Protein AF-A0A0R2SG33-F1 (afdb_monomer_lite)

pLDDT: mean 83.34, std 12.44, range [39.91, 96.5]

Secondary structure (DSSP, 8-state):
----HHHHHHHHHHHHHHHHHHHHHHHHHHHHHHHHHTHHHHHHHHHHHHHHHHGGGSS----B-SSTTHHHHHHHHHHHHHHHHHHHHHHHHHHHHHHGGGS-TTTHHHHHHHHHHHHHHHHHHHHHIIIIIHHHHHHHHHTT-B-STTTSS-B----BHHHHHHHHHHHHHHHHHHTTHHHHHHHHHHH-

Radius of gyration: 22.34 Å; chains: 1; bounding box: 50×35×73 Å

Sequence (192 aa):
MINDDNDSGFVSHLAELRKRLIHSFIFLFIFFIGCYFFSEHLYGFLVEPYAKAVKDDGIERRLIFTALQETFLTYLKVSFFAAFFVTCPFILMQIWKFIAPGLYKHEKSAIIPYLVLTPILFLLGGMLVYYLIMPLAIKFFLSFESSGASTNLPIQLEAKVNEYLSLVMKLIFAFGISFQLPVVLSLLARVG

Structure (mmCIF, N/CA/C/O backbone):
data_AF-A0A0R2SG33-F1
#
_entry.id   AF-A0A0R2SG33-F1
#
loop_
_atom_site.group_PDB
_atom_site.id
_atom_site.type_symbol
_atom_site.label_atom_id
_atom_site.label_alt_id
_atom_site.label_comp_id
_atom_site.label_asym_id
_atom_site.label_entity_id
_atom_site.label_seq_id
_atom_site.pdbx_PDB_ins_code
_atom_site.Cartn_x
_atom_site.Cartn_y
_atom_site.Cartn_z
_atom_site.occupancy
_atom_site.B_iso_or_equiv
_atom_site.auth_seq_id
_atom_site.auth_comp_id
_atom_site.auth_asym_id
_atom_site.auth_atom_id
_atom_site.pdbx_PDB_model_num
ATOM 1 N N . MET A 1 1 ? 32.793 23.509 -33.363 1.00 39.91 1 MET A N 1
ATOM 2 C CA . MET A 1 1 ? 32.119 22.195 -33.378 1.00 39.91 1 MET A CA 1
ATOM 3 C C . MET A 1 1 ? 32.534 21.457 -32.120 1.00 39.91 1 MET A C 1
ATOM 5 O O . MET A 1 1 ? 33.560 20.796 -32.125 1.00 39.91 1 MET A O 1
ATOM 9 N N . ILE A 1 2 ? 31.835 21.694 -31.011 1.00 41.69 2 ILE A N 1
ATOM 10 C CA . ILE A 1 2 ? 32.132 21.075 -29.715 1.00 41.69 2 ILE A CA 1
ATOM 11 C C . ILE A 1 2 ? 30.789 20.618 -29.128 1.00 41.69 2 ILE A C 1
ATOM 13 O O . ILE A 1 2 ? 29.959 21.459 -28.813 1.00 41.69 2 ILE A O 1
ATOM 17 N N . ASN A 1 3 ? 30.637 19.293 -29.020 1.00 45.44 3 ASN A N 1
ATOM 18 C CA . ASN A 1 3 ? 29.779 18.524 -28.107 1.00 45.44 3 ASN A CA 1
ATOM 19 C C . ASN A 1 3 ? 28.248 18.751 -28.119 1.00 45.44 3 ASN A C 1
ATOM 21 O O . ASN A 1 3 ? 27.721 19.301 -27.161 1.00 45.44 3 ASN A O 1
ATOM 25 N N . ASP A 1 4 ? 27.533 18.192 -29.107 1.00 50.28 4 ASP A N 1
ATOM 26 C CA . ASP A 1 4 ? 26.056 18.025 -29.076 1.00 50.28 4 ASP A CA 1
ATOM 27 C C . ASP A 1 4 ? 25.591 16.580 -28.758 1.00 50.28 4 ASP A C 1
ATOM 29 O O . ASP A 1 4 ? 24.405 16.328 -28.542 1.00 50.28 4 ASP A O 1
ATOM 33 N N . ASP A 1 5 ? 26.502 15.603 -28.669 1.00 54.78 5 ASP A N 1
ATOM 34 C CA . ASP A 1 5 ? 26.101 14.198 -28.481 1.00 54.78 5 ASP A CA 1
ATOM 35 C C . ASP A 1 5 ? 25.684 13.864 -27.034 1.00 54.78 5 ASP A C 1
ATOM 37 O O . ASP A 1 5 ? 24.823 13.006 -26.828 1.00 54.78 5 ASP A O 1
ATOM 41 N N . ASN A 1 6 ? 26.206 14.572 -26.023 1.00 53.06 6 ASN A N 1
ATOM 42 C CA . ASN A 1 6 ? 25.850 14.323 -24.617 1.00 53.06 6 ASN A CA 1
ATOM 43 C C . ASN A 1 6 ? 24.485 14.912 -24.224 1.00 53.06 6 ASN A C 1
ATOM 45 O O . ASN A 1 6 ? 23.729 14.247 -23.513 1.00 53.06 6 ASN A O 1
ATOM 49 N N . ASP A 1 7 ? 24.123 16.103 -24.713 1.00 53.66 7 ASP A N 1
ATOM 50 C CA . ASP A 1 7 ? 22.808 16.694 -24.422 1.00 53.66 7 ASP A CA 1
ATOM 51 C C . ASP A 1 7 ? 21.673 15.866 -25.042 1.00 53.66 7 ASP A C 1
ATOM 53 O O . ASP A 1 7 ? 20.633 15.666 -24.413 1.00 53.66 7 ASP A O 1
ATOM 57 N N . SER A 1 8 ? 21.901 15.263 -26.214 1.00 59.91 8 SER A N 1
ATOM 58 C CA . SER A 1 8 ? 20.926 14.365 -26.845 1.00 59.91 8 SER A CA 1
ATOM 59 C C . SER A 1 8 ? 20.611 13.124 -25.991 1.00 59.91 8 SER A C 1
ATOM 61 O O . SER A 1 8 ? 19.458 12.693 -25.930 1.00 59.91 8 SER A O 1
ATOM 63 N N . GLY A 1 9 ? 21.602 12.580 -25.271 1.00 70.38 9 GLY A N 1
ATOM 64 C CA . GLY A 1 9 ? 21.455 11.396 -24.423 1.00 70.38 9 GLY A CA 1
ATOM 65 C C . GLY A 1 9 ? 20.728 11.681 -23.107 1.00 70.38 9 GLY A C 1
ATOM 66 O O . GLY A 1 9 ? 19.738 11.017 -22.792 1.00 70.38 9 GLY A O 1
ATOM 67 N N . PHE A 1 10 ? 21.173 12.689 -22.347 1.00 72.44 10 PHE A N 1
ATOM 68 C CA . PHE A 1 10 ? 20.564 13.034 -21.055 1.00 72.44 10 PHE A CA 1
ATOM 69 C C . PHE A 1 10 ? 19.155 13.607 -21.212 1.00 72.44 10 PHE A C 1
ATOM 71 O O . PHE A 1 10 ? 18.247 13.204 -20.481 1.00 72.44 10 PHE A O 1
ATOM 78 N N . VAL A 1 11 ? 18.937 14.497 -22.187 1.00 77.06 11 VAL A N 1
ATOM 79 C CA . VAL A 1 11 ? 17.609 15.069 -22.450 1.00 77.06 11 VAL A CA 1
ATOM 80 C C . VAL A 1 11 ? 16.642 13.984 -22.929 1.00 77.06 11 VAL A C 1
ATOM 82 O O . VAL A 1 11 ? 15.497 13.952 -22.478 1.00 77.06 11 VAL A O 1
ATOM 85 N N . SER A 1 12 ? 17.098 13.041 -23.762 1.00 75.50 12 SER A N 1
ATOM 86 C CA . SER A 1 12 ? 16.293 11.884 -24.183 1.00 75.50 12 SER A CA 1
ATOM 87 C C . SER A 1 12 ? 15.935 10.965 -23.009 1.00 75.50 12 SER A C 1
ATOM 89 O O . SER A 1 12 ? 14.770 10.597 -22.842 1.00 75.50 12 SER A O 1
ATOM 91 N N . HIS A 1 13 ? 16.891 10.666 -22.125 1.00 76.06 13 HIS A N 1
ATOM 92 C CA . HIS A 1 13 ? 16.654 9.843 -20.937 1.00 76.06 13 HIS A CA 1
ATOM 93 C C . HIS A 1 13 ? 15.681 10.517 -19.947 1.00 76.06 13 HIS A C 1
ATOM 95 O O . HIS A 1 13 ? 14.752 9.886 -19.441 1.00 76.06 13 HIS A O 1
ATOM 101 N N . LEU A 1 14 ? 15.809 11.829 -19.718 1.00 80.69 14 LEU A N 1
ATOM 102 C CA . LEU A 1 14 ? 14.851 12.595 -18.909 1.00 80.69 14 LEU A CA 1
ATOM 103 C C . LEU A 1 14 ? 13.460 12.663 -19.559 1.00 80.69 14 LEU A C 1
ATOM 105 O O . LEU A 1 14 ? 12.443 12.566 -18.864 1.00 80.69 14 LEU A O 1
ATOM 109 N N . ALA A 1 15 ? 13.391 12.788 -20.887 1.00 82.69 15 ALA A N 1
ATOM 110 C CA . ALA A 1 15 ? 12.132 12.749 -21.625 1.00 82.69 15 ALA A CA 1
ATOM 111 C C . ALA A 1 15 ? 11.447 11.376 -21.511 1.00 82.69 15 ALA A C 1
ATOM 113 O O . ALA A 1 15 ? 10.223 11.303 -21.357 1.00 82.69 15 ALA A O 1
ATOM 114 N N . GLU A 1 16 ? 12.222 10.291 -21.511 1.00 81.56 16 GLU A N 1
ATOM 115 C CA . GLU A 1 16 ? 11.729 8.935 -21.287 1.00 81.56 16 GLU A CA 1
ATOM 116 C C . GLU A 1 16 ? 11.150 8.766 -19.874 1.00 81.56 16 GLU A C 1
ATOM 118 O O . GLU A 1 16 ? 10.022 8.280 -19.727 1.00 81.56 16 GLU A O 1
ATOM 123 N N . LEU A 1 17 ? 11.866 9.232 -18.844 1.00 81.25 17 LEU A N 1
ATOM 124 C CA . LEU A 1 17 ? 11.384 9.216 -17.461 1.00 81.25 17 LEU A CA 1
ATOM 125 C C . LEU A 1 17 ? 10.075 9.996 -17.317 1.00 81.25 17 LEU A C 1
ATOM 127 O O . LEU A 1 17 ? 9.105 9.479 -16.761 1.00 81.25 17 LEU A O 1
ATOM 131 N N . ARG A 1 18 ? 10.009 11.211 -17.875 1.00 88.75 18 ARG A N 1
ATOM 132 C CA . ARG A 1 18 ? 8.794 12.035 -17.863 1.00 88.75 18 ARG A CA 1
ATOM 133 C C . ARG A 1 18 ? 7.625 11.308 -18.521 1.00 88.75 18 ARG A C 1
ATOM 135 O O . ARG A 1 18 ? 6.528 11.282 -17.965 1.00 88.75 18 ARG A O 1
ATOM 142 N N . LYS A 1 19 ? 7.844 10.704 -19.693 1.00 86.56 19 LYS A N 1
ATOM 143 C CA . LYS A 1 19 ? 6.798 9.970 -20.414 1.00 86.56 19 LYS A CA 1
ATOM 144 C C . LYS A 1 19 ? 6.281 8.800 -19.578 1.00 86.56 19 LYS A C 1
ATOM 146 O O . LYS A 1 19 ? 5.066 8.660 -19.440 1.00 86.56 19 LYS A O 1
ATOM 151 N N . ARG A 1 20 ? 7.171 7.998 -18.987 1.00 86.75 20 ARG A N 1
ATOM 152 C CA . ARG A 1 20 ? 6.801 6.865 -18.119 1.00 86.75 20 ARG A CA 1
ATOM 153 C C . ARG A 1 20 ? 6.039 7.334 -16.878 1.00 86.75 20 ARG A C 1
ATOM 155 O O . ARG A 1 20 ? 5.011 6.748 -16.553 1.00 86.75 20 ARG A O 1
ATOM 162 N N . LEU A 1 21 ? 6.481 8.424 -16.248 1.00 86.50 21 LEU A N 1
ATOM 163 C CA . LEU A 1 21 ? 5.828 9.002 -15.073 1.00 86.50 21 LEU A CA 1
ATOM 164 C C . LEU A 1 21 ? 4.400 9.475 -15.377 1.00 86.50 21 LEU A C 1
ATOM 166 O O . LEU A 1 21 ? 3.490 9.173 -14.610 1.00 86.50 21 LEU A O 1
ATOM 170 N N . ILE A 1 22 ? 4.184 10.150 -16.512 1.00 90.38 22 ILE A N 1
ATOM 171 C CA . ILE A 1 22 ? 2.847 10.595 -16.938 1.00 90.38 22 ILE A CA 1
ATOM 172 C C . ILE A 1 22 ? 1.918 9.396 -17.163 1.00 90.38 22 ILE A C 1
ATOM 174 O O . ILE A 1 22 ? 0.787 9.406 -16.684 1.00 90.38 22 ILE A O 1
ATOM 178 N N . HIS A 1 23 ? 2.389 8.342 -17.838 1.00 88.44 23 HIS A N 1
ATOM 179 C CA . HIS A 1 23 ? 1.579 7.137 -18.058 1.00 88.44 23 HIS A CA 1
ATOM 180 C C . HIS A 1 23 ? 1.236 6.443 -16.735 1.00 88.44 23 HIS A C 1
ATOM 182 O O . HIS A 1 23 ? 0.087 6.059 -16.537 1.00 88.44 23 HIS A O 1
ATOM 188 N N . SER A 1 24 ? 2.197 6.337 -15.812 1.00 89.94 24 SER A N 1
ATOM 189 C CA . SER A 1 24 ? 1.969 5.813 -14.461 1.00 89.94 24 SER A CA 1
ATOM 190 C C . SER A 1 24 ? 0.925 6.625 -13.693 1.00 89.94 24 SER A C 1
ATOM 192 O O . SER A 1 24 ? 0.056 6.041 -13.054 1.00 89.94 24 SER A O 1
ATOM 194 N N . PHE A 1 25 ? 0.966 7.957 -13.791 1.00 91.31 25 PHE A N 1
ATOM 195 C CA . PHE A 1 25 ? -0.011 8.840 -13.150 1.00 91.31 25 PHE A CA 1
ATOM 196 C C . PHE A 1 25 ? -1.418 8.684 -13.732 1.00 91.31 25 PHE A C 1
ATOM 198 O O . PHE A 1 25 ? -2.383 8.605 -12.977 1.00 91.31 25 PHE A O 1
ATOM 205 N N . ILE A 1 26 ? -1.544 8.604 -15.059 1.00 93.06 26 ILE A N 1
ATOM 206 C CA . ILE A 1 26 ? -2.835 8.377 -15.723 1.00 93.06 26 ILE A CA 1
ATOM 207 C C . ILE A 1 26 ? -3.407 7.020 -15.304 1.00 93.06 26 ILE A C 1
ATOM 209 O O . ILE A 1 26 ? -4.581 6.926 -14.953 1.00 93.06 26 ILE A O 1
ATOM 213 N N . PHE A 1 27 ? -2.573 5.978 -15.289 1.00 92.69 27 PHE A N 1
ATOM 214 C CA . PHE A 1 27 ? -2.987 4.637 -14.885 1.00 92.69 27 PHE A CA 1
ATOM 215 C C . PHE A 1 27 ? -3.436 4.611 -13.418 1.00 92.69 27 PHE A C 1
ATOM 217 O O . PHE A 1 27 ? -4.519 4.116 -13.116 1.00 92.69 27 PHE A O 1
ATOM 224 N N . LEU A 1 28 ? -2.662 5.231 -12.521 1.00 94.75 28 LEU A N 1
ATOM 225 C CA . LEU A 1 28 ? -3.030 5.423 -11.118 1.00 94.75 28 LEU A CA 1
ATOM 226 C C . LEU A 1 28 ? -4.377 6.136 -10.977 1.00 94.75 28 LEU A C 1
ATOM 228 O O . LEU A 1 28 ? -5.211 5.696 -10.194 1.00 94.75 28 LEU A O 1
ATOM 232 N N . PHE A 1 29 ? -4.609 7.209 -11.736 1.00 95.19 29 PHE A N 1
ATOM 233 C CA . PHE A 1 29 ? -5.839 7.994 -11.640 1.00 95.19 29 PHE A CA 1
ATOM 234 C C . PHE A 1 29 ? -7.075 7.215 -12.112 1.00 95.19 29 PHE A C 1
ATOM 236 O O . PHE A 1 29 ? -8.122 7.270 -11.468 1.00 95.19 29 PHE A O 1
ATOM 243 N N . ILE A 1 30 ? -6.949 6.429 -13.186 1.00 95.50 30 ILE A N 1
ATOM 244 C CA . ILE A 1 30 ? -8.022 5.543 -13.667 1.00 95.50 30 ILE A CA 1
ATOM 245 C C . ILE A 1 30 ? -8.364 4.493 -12.603 1.00 95.50 30 ILE A C 1
ATOM 247 O O . ILE A 1 30 ? -9.534 4.317 -12.257 1.00 95.50 30 ILE A O 1
ATOM 251 N N . PHE A 1 31 ? -7.348 3.829 -12.042 1.00 95.50 31 PHE A N 1
ATOM 252 C CA . PHE A 1 31 ? -7.549 2.858 -10.965 1.00 95.50 31 PHE A CA 1
ATOM 253 C C . PHE A 1 31 ? -8.103 3.508 -9.701 1.00 95.50 31 PHE A C 1
ATOM 255 O O . PHE A 1 31 ? -8.928 2.903 -9.031 1.00 95.50 31 PHE A O 1
ATOM 262 N N . PHE A 1 32 ? -7.708 4.741 -9.390 1.00 96.50 32 PHE A N 1
ATOM 263 C CA . PHE A 1 32 ? -8.217 5.486 -8.245 1.00 96.50 32 PHE A CA 1
A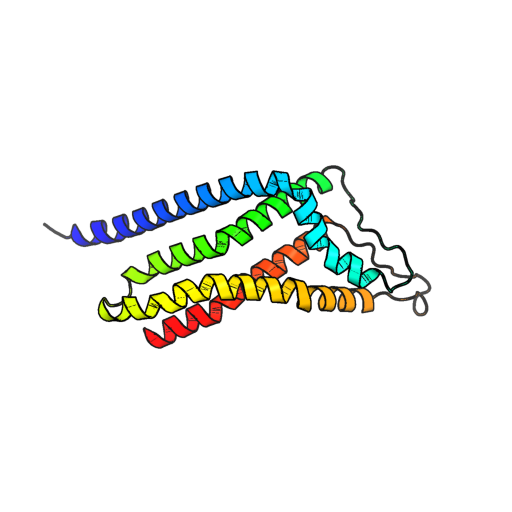TOM 264 C C . PHE A 1 32 ? -9.716 5.739 -8.339 1.00 96.50 32 PHE A C 1
ATOM 266 O O . PHE A 1 32 ? -10.433 5.450 -7.383 1.00 96.50 32 PHE A O 1
ATOM 273 N N . ILE A 1 33 ? -10.197 6.201 -9.496 1.00 95.75 33 ILE A N 1
ATOM 274 C CA . ILE A 1 33 ? -11.634 6.371 -9.734 1.00 95.75 33 ILE A CA 1
ATOM 275 C C . ILE A 1 33 ? -12.352 5.024 -9.586 1.00 95.75 33 ILE A C 1
ATOM 277 O O . ILE A 1 33 ? -13.369 4.951 -8.902 1.00 95.75 33 ILE A O 1
ATOM 281 N N . GLY A 1 34 ? -11.799 3.947 -10.157 1.00 94.94 34 GLY A N 1
ATOM 282 C CA . GLY A 1 34 ? -12.343 2.595 -10.003 1.00 94.94 34 GLY A CA 1
ATOM 283 C C . GLY A 1 34 ? -12.422 2.147 -8.539 1.00 94.94 34 GLY A C 1
ATOM 284 O O . GLY A 1 34 ? -13.488 1.771 -8.065 1.00 94.94 34 GLY A O 1
ATOM 285 N N . CYS A 1 35 ? -11.320 2.243 -7.794 1.00 94.88 35 CYS A N 1
ATOM 286 C CA . CYS A 1 35 ? -11.249 1.880 -6.379 1.00 94.88 35 CYS A CA 1
ATOM 287 C C . CYS A 1 35 ? -12.167 2.736 -5.502 1.00 94.88 35 CYS A C 1
ATOM 289 O O . CYS A 1 35 ? -12.672 2.226 -4.507 1.00 94.88 35 CYS A O 1
ATOM 291 N N . TYR A 1 36 ? -12.424 3.995 -5.866 1.00 94.62 36 TYR A N 1
ATOM 292 C CA . TYR A 1 36 ? -13.335 4.863 -5.122 1.00 94.62 36 TYR A CA 1
ATOM 293 C C . TYR A 1 36 ? -14.772 4.328 -5.099 1.00 94.62 36 TYR A C 1
ATOM 295 O O . TYR A 1 36 ? -15.412 4.346 -4.046 1.00 94.62 36 TYR A O 1
ATOM 303 N N . PHE A 1 37 ? -15.254 3.755 -6.208 1.00 94.94 37 PHE A N 1
ATOM 304 C CA . PHE A 1 37 ? -16.562 3.085 -6.245 1.00 94.94 37 PHE A CA 1
ATOM 305 C C . PHE A 1 37 ? -16.630 1.847 -5.339 1.00 94.94 37 PHE A C 1
ATOM 307 O O . PHE A 1 37 ? -17.693 1.530 -4.816 1.00 94.94 37 PHE A O 1
ATOM 314 N N . PHE A 1 38 ? -15.499 1.176 -5.105 1.00 94.19 38 PHE A N 1
ATOM 315 C CA . PHE A 1 38 ? -15.389 0.007 -4.222 1.00 94.19 38 PHE A CA 1
ATOM 316 C C . PHE A 1 38 ? -14.825 0.351 -2.834 1.00 94.19 38 PHE A C 1
ATOM 318 O O . PHE A 1 38 ? -14.413 -0.542 -2.090 1.00 94.19 38 PHE A O 1
ATOM 325 N N . SER A 1 39 ? -14.792 1.634 -2.469 1.00 92.75 39 SER A N 1
ATOM 326 C CA . SER A 1 39 ? -14.132 2.123 -1.254 1.00 92.75 39 SER A CA 1
ATOM 327 C C . SER A 1 39 ? -14.671 1.490 0.029 1.00 92.75 39 SER A C 1
ATOM 329 O O . SER A 1 39 ? -13.886 1.169 0.916 1.00 92.75 39 SER A O 1
ATOM 331 N N . GLU A 1 40 ? -15.977 1.233 0.102 1.00 91.00 40 GLU A N 1
ATOM 332 C CA . GLU A 1 40 ? -16.622 0.560 1.235 1.00 91.00 40 GLU A CA 1
ATOM 333 C C . GLU A 1 40 ? -16.151 -0.895 1.401 1.00 91.00 40 GLU A C 1
ATOM 335 O O . GLU A 1 40 ? -15.846 -1.337 2.508 1.00 91.00 40 GLU A O 1
ATOM 340 N N . HIS A 1 41 ? -15.996 -1.625 0.294 1.00 93.81 41 HIS A N 1
ATOM 341 C CA . HIS A 1 41 ? -15.499 -3.003 0.317 1.00 93.81 41 HIS A CA 1
ATOM 342 C C . HIS A 1 41 ? -14.016 -3.051 0.702 1.00 93.81 41 HIS A C 1
ATOM 344 O O . HIS A 1 41 ? -13.607 -3.876 1.517 1.00 93.81 41 HIS A O 1
ATOM 350 N N . LEU A 1 42 ? -13.210 -2.138 0.151 1.00 93.56 42 LEU A N 1
ATOM 351 C CA . LEU A 1 42 ? -11.792 -2.004 0.496 1.00 93.56 42 LEU A CA 1
ATOM 352 C C . LEU A 1 42 ? -11.606 -1.622 1.968 1.00 93.56 42 LEU A C 1
ATOM 354 O O . LEU A 1 42 ? -10.718 -2.141 2.642 1.00 93.56 42 LEU A O 1
ATOM 358 N N . TYR A 1 43 ? -12.461 -0.735 2.472 1.00 92.69 43 TYR A N 1
ATOM 359 C CA . TYR A 1 43 ? -12.508 -0.363 3.877 1.00 92.69 43 TYR A CA 1
ATOM 360 C C . TYR A 1 43 ? -12.802 -1.578 4.762 1.00 92.69 43 TYR A C 1
ATOM 362 O O . TYR A 1 43 ? -12.028 -1.863 5.675 1.00 92.69 43 TYR A O 1
ATOM 370 N N . GLY A 1 44 ? -13.866 -2.329 4.457 1.00 91.00 44 GLY A N 1
ATOM 371 C CA . GLY A 1 44 ? -14.231 -3.536 5.199 1.00 91.00 44 GLY A CA 1
ATOM 372 C C . GLY A 1 44 ? -13.104 -4.567 5.211 1.00 91.00 44 GLY A C 1
ATOM 373 O O . GLY A 1 44 ? -12.760 -5.090 6.269 1.00 91.00 44 GLY A O 1
ATOM 374 N N . PHE A 1 45 ? -12.453 -4.775 4.063 1.00 93.12 45 PHE A N 1
ATOM 375 C CA . PHE A 1 45 ? -11.304 -5.670 3.946 1.00 93.12 45 PHE A CA 1
ATOM 376 C C . PHE A 1 45 ? -10.147 -5.265 4.868 1.00 93.12 45 PHE A C 1
ATOM 378 O O . PHE A 1 45 ? -9.577 -6.116 5.546 1.00 93.12 45 PHE A O 1
ATOM 385 N N . LEU A 1 46 ? -9.795 -3.977 4.934 1.00 90.81 46 LEU A N 1
ATOM 386 C CA . LEU A 1 46 ? -8.703 -3.506 5.794 1.00 90.81 46 LEU A CA 1
ATOM 387 C C . LEU A 1 46 ? -9.054 -3.514 7.288 1.00 90.81 46 LEU A C 1
ATOM 389 O O . LEU A 1 46 ? -8.144 -3.598 8.106 1.00 90.81 46 LEU A O 1
ATOM 393 N N . VAL A 1 47 ? -10.337 -3.428 7.649 1.00 91.69 47 VAL A N 1
ATOM 394 C CA . VAL A 1 47 ? -10.814 -3.471 9.045 1.00 91.69 47 VAL A CA 1
ATOM 395 C C . VAL A 1 47 ? -11.010 -4.900 9.556 1.00 91.69 47 VAL A C 1
ATOM 397 O O . VAL A 1 47 ? -10.905 -5.149 10.758 1.00 91.69 47 VAL A O 1
ATOM 400 N N . GLU A 1 48 ? -11.247 -5.863 8.667 1.00 91.25 48 GLU A N 1
ATOM 401 C CA . GLU A 1 48 ? -11.504 -7.263 9.013 1.00 91.25 48 GLU A CA 1
ATOM 402 C C . GLU A 1 48 ? -10.472 -7.889 9.980 1.00 91.25 48 GLU A C 1
ATOM 404 O O . GLU A 1 48 ? -10.895 -8.554 10.932 1.00 91.25 48 GLU A O 1
ATOM 409 N N . PRO A 1 49 ? -9.146 -7.674 9.842 1.00 88.75 49 PRO A N 1
ATOM 410 C CA . PRO A 1 49 ? -8.160 -8.229 10.772 1.00 88.75 49 PRO A CA 1
ATOM 411 C C . PRO A 1 49 ? -8.325 -7.701 12.199 1.00 88.75 49 PRO A C 1
ATOM 413 O O . PRO A 1 49 ? -8.141 -8.453 13.155 1.00 88.75 49 PRO A O 1
ATOM 416 N N . TYR A 1 50 ? -8.716 -6.433 12.351 1.00 87.19 50 TYR A N 1
ATOM 417 C CA . TYR A 1 50 ? -9.044 -5.850 13.651 1.00 87.19 50 TYR A CA 1
ATOM 418 C C . TYR A 1 50 ? -10.331 -6.426 14.221 1.00 87.19 50 TYR A C 1
ATOM 420 O O . TYR A 1 50 ? -10.338 -6.870 15.367 1.00 87.19 50 TYR A O 1
ATOM 428 N N . ALA A 1 51 ? -11.383 -6.513 13.404 1.00 86.88 51 ALA A N 1
ATOM 429 C CA . ALA A 1 51 ? -12.646 -7.108 13.824 1.00 86.88 51 ALA A CA 1
ATOM 430 C C . ALA A 1 51 ? -12.461 -8.556 14.312 1.00 86.88 51 ALA A C 1
ATOM 432 O O . ALA A 1 51 ? -13.005 -8.935 15.346 1.00 86.88 51 ALA A O 1
ATOM 433 N N . LYS A 1 52 ? -11.639 -9.356 13.619 1.00 86.62 52 LYS A N 1
ATOM 434 C CA . LYS A 1 52 ? -11.310 -10.731 14.028 1.00 86.62 52 LYS A CA 1
ATOM 435 C C . LYS A 1 52 ? -10.466 -10.791 15.299 1.00 86.62 52 LYS A C 1
ATOM 437 O O . LYS A 1 52 ? -10.739 -11.628 16.147 1.00 86.62 52 LYS A O 1
ATOM 442 N N . ALA A 1 53 ? -9.457 -9.929 15.436 1.00 83.81 53 ALA A N 1
ATOM 443 C CA . ALA A 1 53 ? -8.560 -9.940 16.594 1.00 83.81 53 ALA A CA 1
ATOM 444 C C . ALA A 1 53 ? -9.262 -9.552 17.905 1.00 83.81 53 ALA A C 1
ATOM 446 O O . ALA A 1 53 ? -8.852 -9.999 18.969 1.00 83.81 53 ALA A O 1
ATOM 447 N N . VAL A 1 54 ? -10.307 -8.731 17.817 1.00 81.75 54 VAL A N 1
ATOM 448 C CA . VAL A 1 54 ? -11.074 -8.226 18.961 1.00 81.75 54 VAL A CA 1
ATOM 449 C C . VAL A 1 54 ? -12.274 -9.112 19.313 1.00 81.75 54 VAL A C 1
ATOM 451 O O . VAL A 1 54 ? -12.752 -9.059 20.442 1.00 81.75 54 VAL A O 1
ATOM 454 N N . LYS A 1 55 ? -12.767 -9.934 18.377 1.00 78.69 55 LYS A N 1
ATOM 455 C CA . LYS A 1 55 ? -13.997 -10.728 18.546 1.00 78.69 55 LYS A CA 1
ATOM 456 C C . LYS A 1 55 ? -13.992 -11.625 19.792 1.00 78.69 55 LYS A C 1
ATOM 458 O O . LYS A 1 55 ? -15.042 -11.812 20.399 1.00 78.69 55 LYS A O 1
ATOM 463 N N . ASP A 1 56 ? -12.830 -12.152 20.165 1.00 70.88 56 ASP A N 1
ATOM 464 C CA . ASP A 1 56 ? -12.688 -13.102 21.273 1.00 70.88 56 ASP A CA 1
ATOM 465 C C . ASP A 1 56 ? -12.496 -12.427 22.645 1.00 70.88 56 ASP A C 1
ATOM 467 O O . ASP A 1 56 ? -12.479 -13.115 23.661 1.00 70.88 56 ASP A O 1
ATOM 471 N N . ASP A 1 57 ? -12.394 -11.093 22.705 1.00 68.00 57 ASP A N 1
ATOM 472 C CA . ASP A 1 57 ? -12.117 -10.360 23.953 1.00 68.00 57 ASP A CA 1
ATOM 473 C C . ASP A 1 57 ? -13.365 -10.088 24.814 1.00 68.00 57 ASP A C 1
ATOM 475 O O . ASP A 1 57 ? -13.271 -9.464 25.869 1.00 68.00 57 ASP A O 1
ATOM 479 N N . GLY A 1 58 ? -14.555 -10.524 24.382 1.00 63.16 58 GLY A N 1
ATOM 480 C CA . GLY A 1 58 ? -15.810 -10.406 25.146 1.00 63.16 58 GLY A CA 1
ATOM 481 C C . GLY A 1 58 ? -16.345 -8.976 25.334 1.00 63.16 58 GLY A C 1
ATOM 482 O O . GLY A 1 58 ? -17.431 -8.795 25.882 1.00 63.16 58 GLY A O 1
ATOM 483 N N . ILE A 1 59 ? -15.612 -7.965 24.859 1.00 67.56 59 ILE A N 1
ATOM 484 C CA . ILE A 1 59 ? -15.979 -6.546 24.861 1.00 67.56 59 ILE A CA 1
ATOM 485 C C . ILE A 1 59 ? -16.356 -6.155 23.427 1.00 67.56 59 ILE A C 1
ATOM 487 O O . ILE A 1 59 ? -15.571 -6.368 22.502 1.00 67.56 59 ILE A O 1
ATOM 491 N N . GLU A 1 60 ? -17.526 -5.538 23.227 1.00 68.25 60 GLU A N 1
ATOM 492 C CA . GLU A 1 60 ? -17.904 -4.942 21.937 1.00 68.25 60 GLU A CA 1
ATOM 493 C C . GLU A 1 60 ? -17.039 -3.703 21.645 1.00 68.25 60 GLU A C 1
ATOM 495 O O . GLU A 1 60 ? -17.466 -2.561 21.841 1.00 68.25 60 GLU A O 1
ATOM 500 N N . ARG A 1 61 ? -15.788 -3.898 21.200 1.00 73.81 61 ARG A N 1
ATOM 501 C CA . ARG A 1 61 ? -14.969 -2.758 20.775 1.00 73.81 61 ARG A CA 1
ATOM 502 C C . ARG A 1 61 ? -15.446 -2.249 19.421 1.00 73.81 61 ARG A C 1
ATOM 504 O O . ARG A 1 61 ? -15.706 -3.008 18.488 1.00 73.81 61 ARG A O 1
ATOM 511 N N . ARG A 1 62 ? -15.497 -0.926 19.316 1.00 80.88 62 ARG A N 1
ATOM 512 C CA . ARG A 1 62 ? -15.905 -0.187 18.123 1.00 80.88 62 ARG A CA 1
ATOM 513 C C . ARG A 1 62 ? -14.762 0.695 17.651 1.00 80.88 62 ARG A C 1
ATOM 515 O O . ARG A 1 62 ? -14.025 1.247 18.465 1.00 80.88 62 ARG A O 1
ATOM 522 N N . LEU A 1 63 ? -14.656 0.866 16.338 1.00 83.62 63 LEU A N 1
ATOM 523 C CA . LEU A 1 63 ? -13.822 1.920 15.781 1.00 83.62 63 LEU A CA 1
ATOM 524 C C . LEU A 1 63 ? -14.620 3.223 15.755 1.00 83.62 63 LEU A C 1
ATOM 526 O O . LEU A 1 63 ? -15.744 3.253 15.252 1.00 83.62 63 LEU A O 1
ATOM 530 N N . ILE A 1 64 ? -14.042 4.291 16.299 1.00 86.12 64 ILE A N 1
ATOM 531 C CA . ILE A 1 64 ? -14.707 5.595 16.387 1.00 86.12 64 ILE A CA 1
ATOM 532 C C . ILE A 1 64 ? -14.158 6.584 15.359 1.00 86.12 64 ILE A C 1
ATOM 534 O O . ILE A 1 64 ? -12.988 6.530 14.968 1.00 86.12 64 ILE A O 1
ATOM 538 N N . PHE A 1 65 ? -15.012 7.524 14.967 1.00 85.25 65 PHE A N 1
ATOM 539 C CA . PHE A 1 65 ? -14.617 8.747 14.280 1.00 85.25 65 PHE A CA 1
ATOM 540 C C . PHE A 1 65 ? -14.699 9.906 15.264 1.00 85.25 65 PHE A C 1
ATOM 542 O O . PHE A 1 65 ? -15.622 9.977 16.074 1.00 85.25 65 PHE A O 1
ATOM 549 N N . THR A 1 66 ? -13.742 10.823 15.185 1.00 87.69 66 THR A N 1
ATOM 550 C CA . THR A 1 66 ? -13.705 12.006 16.057 1.00 87.69 66 THR A CA 1
ATOM 551 C C . THR A 1 66 ? -14.062 13.299 15.348 1.00 87.69 66 THR A C 1
ATOM 553 O O . THR A 1 66 ? -14.388 14.280 16.010 1.00 87.69 66 THR A O 1
ATOM 556 N N . ALA A 1 67 ? -14.044 13.307 14.016 1.00 88.62 67 ALA A N 1
ATOM 557 C CA . ALA A 1 67 ? -14.469 14.448 13.220 1.00 88.62 67 ALA A CA 1
ATOM 558 C C . ALA A 1 67 ? -15.419 14.026 12.095 1.00 88.62 67 ALA A C 1
ATOM 560 O O . ALA A 1 67 ? -15.286 12.943 11.529 1.00 88.62 67 ALA A O 1
ATOM 561 N N . LEU A 1 68 ? -16.346 14.915 11.723 1.00 82.00 68 LEU A N 1
ATOM 562 C CA . LEU A 1 68 ? -17.361 14.638 10.700 1.00 82.00 68 LEU A CA 1
ATOM 563 C C . LEU A 1 68 ? -16.735 14.350 9.323 1.00 82.00 68 LEU A C 1
ATOM 565 O O . LEU A 1 68 ? -17.163 13.444 8.615 1.00 82.00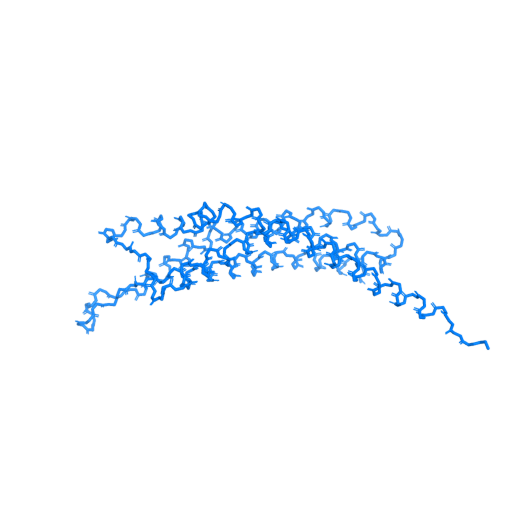 68 LEU A O 1
ATOM 569 N N . GLN A 1 69 ? -15.682 15.085 8.959 1.00 89.00 69 GLN A N 1
ATOM 570 C CA . GLN A 1 69 ? -14.966 14.901 7.693 1.00 89.00 69 GLN A CA 1
ATOM 571 C C . GLN A 1 69 ? -14.075 13.648 7.653 1.00 89.00 69 GLN A C 1
ATOM 573 O O . GLN A 1 69 ? -13.560 13.295 6.590 1.00 89.00 69 GLN A O 1
ATOM 578 N N . GLU A 1 70 ? -13.851 12.988 8.795 1.00 87.38 70 GLU A N 1
ATOM 579 C CA . GLU A 1 70 ? -12.892 11.886 8.921 1.00 87.38 70 GLU A CA 1
ATOM 580 C C . GLU A 1 70 ? -13.300 10.686 8.061 1.00 87.38 70 GLU A C 1
ATOM 582 O O . GLU A 1 70 ? -12.459 10.116 7.366 1.00 87.38 70 GLU A O 1
ATOM 587 N N . THR A 1 71 ? -14.591 10.352 8.032 1.00 86.56 71 THR A N 1
ATOM 588 C CA . THR A 1 71 ? -15.129 9.236 7.243 1.00 86.56 71 THR A CA 1
ATOM 589 C C . THR A 1 71 ? -14.899 9.439 5.747 1.00 86.56 71 THR A C 1
ATOM 591 O O . THR A 1 71 ? -14.374 8.554 5.071 1.00 86.56 71 THR A O 1
ATOM 594 N N . PHE A 1 72 ? -15.211 10.631 5.229 1.00 90.62 72 PHE A N 1
ATOM 595 C CA . PHE A 1 72 ? -14.997 10.964 3.819 1.00 90.62 72 PHE A CA 1
ATOM 596 C C . PHE A 1 72 ? -13.512 10.885 3.432 1.00 90.62 72 PHE A C 1
ATOM 598 O O . PHE A 1 72 ? -13.150 10.222 2.458 1.00 90.62 72 PHE A O 1
ATOM 605 N N . LEU A 1 73 ? -12.632 11.508 4.226 1.00 91.94 73 LEU A N 1
ATOM 606 C CA . LEU A 1 73 ? -11.189 11.467 3.977 1.00 91.94 73 LEU A CA 1
ATOM 607 C C . LEU A 1 73 ? -10.621 10.051 4.092 1.00 91.94 73 LEU A C 1
ATOM 609 O O . LEU A 1 73 ? -9.683 9.711 3.375 1.00 91.94 73 LEU A O 1
ATOM 613 N N . THR A 1 74 ? -11.184 9.221 4.965 1.00 92.12 74 THR A N 1
ATOM 614 C CA . THR A 1 74 ? -10.784 7.821 5.109 1.00 92.12 74 THR A CA 1
ATOM 615 C C . THR A 1 74 ? -11.081 7.034 3.838 1.00 92.12 74 THR A C 1
ATOM 617 O O . THR A 1 74 ? -10.173 6.392 3.313 1.00 92.12 74 THR A O 1
ATOM 620 N N . TYR A 1 75 ? -12.296 7.125 3.288 1.00 92.00 75 TYR A N 1
ATOM 621 C CA . TYR A 1 75 ? -12.619 6.447 2.028 1.00 92.00 75 TYR A CA 1
ATOM 622 C C . TYR A 1 75 ? -11.743 6.923 0.873 1.00 92.00 75 TYR A C 1
ATOM 624 O O . TYR A 1 75 ? -11.241 6.103 0.102 1.00 92.00 75 TYR A O 1
ATOM 632 N N . LEU A 1 76 ? -11.482 8.230 0.791 1.00 94.62 76 LEU A N 1
ATOM 633 C CA . LEU A 1 76 ? -10.578 8.787 -0.211 1.00 94.62 76 LEU A CA 1
ATOM 634 C C . LEU A 1 76 ? -9.160 8.204 -0.077 1.00 94.62 76 LEU A C 1
ATOM 636 O O . LEU A 1 76 ? -8.585 7.746 -1.065 1.00 94.62 76 LEU A O 1
ATOM 640 N N . LYS A 1 77 ? -8.615 8.162 1.147 1.00 93.69 77 LYS A N 1
ATOM 641 C CA . LYS A 1 77 ? -7.288 7.594 1.437 1.00 93.69 77 LYS A CA 1
ATOM 642 C C . LYS A 1 77 ? -7.210 6.107 1.106 1.00 93.69 77 LYS A C 1
ATOM 644 O O . LYS A 1 77 ? -6.251 5.699 0.462 1.00 93.69 77 LYS A O 1
ATOM 649 N N . VAL A 1 78 ? -8.202 5.316 1.513 1.00 95.31 78 VAL A N 1
ATOM 650 C CA . VAL A 1 78 ? -8.253 3.868 1.247 1.00 95.31 78 VAL A CA 1
ATOM 651 C C . VAL A 1 78 ? -8.314 3.596 -0.251 1.00 95.31 78 VAL A C 1
ATOM 653 O O . VAL A 1 78 ? -7.580 2.750 -0.753 1.00 95.31 78 VAL A O 1
ATOM 656 N N . SER A 1 79 ? -9.130 4.353 -0.981 1.00 95.94 79 SER A N 1
ATOM 657 C CA . SER A 1 79 ? -9.254 4.221 -2.437 1.00 95.94 79 SER A CA 1
ATOM 658 C C . SER A 1 79 ? -7.950 4.565 -3.145 1.00 95.94 79 SER A C 1
ATOM 660 O O . SER A 1 79 ? -7.509 3.836 -4.032 1.00 95.94 79 SER A O 1
ATOM 662 N N . PHE A 1 80 ? -7.303 5.656 -2.724 1.00 95.88 80 PHE A N 1
ATOM 663 C CA . PHE A 1 80 ? -6.008 6.070 -3.256 1.00 95.88 80 PHE A CA 1
ATOM 664 C C . PHE A 1 80 ? -4.933 5.033 -2.961 1.00 95.88 80 PHE A C 1
ATOM 666 O O . PHE A 1 80 ? -4.183 4.650 -3.853 1.00 95.88 80 PHE A O 1
ATOM 673 N N . PHE A 1 81 ? -4.897 4.532 -1.730 1.00 95.38 81 PHE A N 1
ATOM 674 C CA . PHE A 1 81 ? -3.978 3.484 -1.323 1.00 95.38 81 PHE A CA 1
ATOM 675 C C . PHE A 1 81 ? -4.182 2.199 -2.127 1.00 95.38 81 PHE A C 1
ATOM 677 O O . PHE A 1 81 ? -3.209 1.654 -2.634 1.00 95.38 81 PHE A O 1
ATOM 684 N N . ALA A 1 82 ? -5.419 1.728 -2.288 1.00 94.75 82 ALA A N 1
ATOM 685 C CA . ALA A 1 82 ? -5.713 0.513 -3.041 1.00 94.75 82 ALA A CA 1
ATOM 686 C C . ALA A 1 82 ? -5.325 0.658 -4.518 1.00 94.75 82 ALA A C 1
ATOM 688 O O . ALA A 1 82 ? -4.654 -0.213 -5.072 1.00 94.75 82 ALA A O 1
ATOM 689 N N . ALA A 1 83 ? -5.665 1.789 -5.139 1.00 95.75 83 ALA A N 1
ATOM 690 C CA . ALA A 1 83 ? -5.251 2.086 -6.503 1.00 95.75 83 ALA A CA 1
ATOM 691 C C . ALA A 1 83 ? -3.729 2.149 -6.630 1.00 95.75 83 ALA A C 1
ATOM 693 O O . ALA A 1 83 ? -3.158 1.581 -7.562 1.00 95.75 83 ALA A O 1
ATOM 694 N N . PHE A 1 84 ? -3.054 2.782 -5.670 1.00 94.12 84 PHE A N 1
ATOM 695 C CA . PHE A 1 84 ? -1.601 2.813 -5.634 1.00 94.12 84 PHE A CA 1
ATOM 696 C C . PHE A 1 84 ? -1.020 1.413 -5.457 1.00 94.12 84 PHE A C 1
ATOM 698 O O . PHE A 1 84 ? -0.097 1.054 -6.169 1.00 94.12 84 PHE A O 1
ATOM 705 N N . PHE A 1 85 ? -1.574 0.582 -4.578 1.00 93.38 85 PHE A N 1
ATOM 706 C CA . PHE A 1 85 ? -1.109 -0.781 -4.339 1.00 93.38 85 PHE A CA 1
ATOM 707 C C . PHE A 1 85 ? -1.230 -1.658 -5.592 1.00 93.38 85 PHE A C 1
ATOM 709 O O . PHE A 1 85 ? -0.291 -2.373 -5.930 1.00 93.38 85 PHE A O 1
ATOM 716 N N . VAL A 1 86 ? -2.339 -1.556 -6.331 1.00 91.69 86 VAL A N 1
ATOM 717 C CA . VAL A 1 86 ? -2.551 -2.294 -7.589 1.00 91.69 86 VAL A CA 1
ATOM 718 C C . VAL A 1 86 ? -1.646 -1.783 -8.713 1.00 91.69 86 VAL A C 1
ATOM 720 O O . VAL A 1 86 ? -1.147 -2.567 -9.519 1.00 91.69 86 VAL A O 1
ATOM 723 N N . THR A 1 87 ? -1.402 -0.474 -8.775 1.00 92.12 87 THR A N 1
ATOM 724 C CA . THR A 1 87 ? -0.571 0.131 -9.830 1.00 92.12 87 THR A CA 1
ATOM 725 C C . THR A 1 87 ? 0.923 0.138 -9.501 1.00 92.12 87 THR A C 1
ATOM 727 O O . THR A 1 87 ? 1.744 0.202 -10.415 1.00 92.12 87 THR A O 1
ATOM 730 N N . CYS A 1 88 ? 1.312 -0.006 -8.233 1.00 91.12 88 CYS A N 1
ATOM 731 C CA . CYS A 1 88 ? 2.702 0.011 -7.781 1.00 91.12 88 CYS A CA 1
ATOM 732 C C . CYS A 1 88 ? 3.571 -1.049 -8.476 1.00 91.12 88 CYS A C 1
ATOM 734 O O . CYS A 1 88 ? 4.632 -0.678 -8.977 1.00 91.12 88 CYS A O 1
ATOM 736 N N . PRO A 1 89 ? 3.136 -2.315 -8.640 1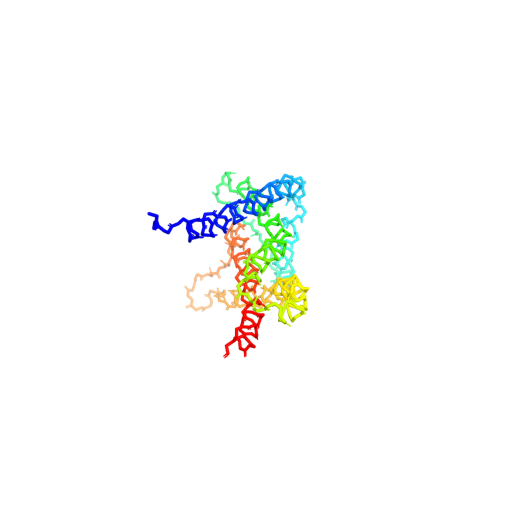.00 87.69 89 PRO A N 1
ATOM 737 C CA . PRO A 1 89 ? 3.883 -3.297 -9.418 1.00 87.69 89 PRO A CA 1
ATOM 738 C C . PRO A 1 89 ? 4.188 -2.841 -10.849 1.00 87.69 89 PRO A C 1
ATOM 740 O O . PRO A 1 89 ? 5.300 -3.025 -11.343 1.00 87.69 89 PRO A O 1
ATOM 743 N N . PHE A 1 90 ? 3.226 -2.191 -11.510 1.00 88.44 90 PHE A N 1
ATOM 744 C CA . PHE A 1 90 ? 3.428 -1.630 -12.843 1.00 88.44 90 PHE A CA 1
ATOM 745 C C . PHE A 1 90 ? 4.425 -0.470 -12.827 1.00 88.44 90 PHE A C 1
ATOM 747 O O . PHE A 1 90 ? 5.325 -0.426 -13.665 1.00 88.44 90 PHE A O 1
ATOM 754 N N . ILE A 1 91 ? 4.317 0.432 -11.850 1.00 88.38 91 ILE A N 1
ATOM 755 C CA . ILE A 1 91 ? 5.249 1.551 -11.669 1.00 88.38 91 ILE A CA 1
ATOM 756 C C . ILE A 1 91 ? 6.673 1.030 -11.444 1.00 88.38 91 ILE A C 1
ATOM 758 O O . ILE A 1 91 ? 7.603 1.489 -12.105 1.00 88.38 91 ILE A O 1
ATOM 762 N N . LEU A 1 92 ? 6.847 0.026 -10.582 1.00 85.94 92 LEU A N 1
ATOM 763 C CA . LEU A 1 92 ? 8.142 -0.601 -10.326 1.00 85.94 92 LEU A CA 1
ATOM 764 C C . LEU A 1 92 ? 8.714 -1.238 -11.598 1.00 85.94 92 LEU A C 1
ATOM 766 O O . LEU A 1 92 ? 9.884 -1.035 -11.908 1.00 85.94 92 LEU A O 1
ATOM 770 N N . MET A 1 93 ? 7.895 -1.926 -12.401 1.00 83.81 93 MET A N 1
ATOM 771 C CA . MET A 1 93 ? 8.334 -2.444 -13.703 1.00 83.81 93 MET A CA 1
ATOM 772 C C . MET A 1 93 ? 8.782 -1.334 -14.667 1.00 83.81 93 MET A C 1
ATOM 774 O O . MET A 1 93 ? 9.741 -1.519 -15.418 1.00 83.81 93 MET A O 1
ATOM 778 N N . GLN A 1 94 ? 8.111 -0.178 -14.671 1.00 84.38 94 GLN A N 1
ATOM 779 C CA . GLN A 1 94 ? 8.517 0.976 -15.484 1.00 84.38 94 GLN A CA 1
ATOM 780 C C . GLN A 1 94 ? 9.853 1.563 -15.014 1.00 84.38 94 GLN A C 1
ATOM 782 O O . GLN A 1 94 ? 10.684 1.901 -15.856 1.00 84.38 94 GLN A O 1
ATOM 787 N N . ILE A 1 95 ? 10.075 1.627 -13.698 1.00 82.69 95 ILE A N 1
ATOM 788 C CA . ILE A 1 95 ? 11.346 2.052 -13.095 1.00 82.69 95 ILE A CA 1
ATOM 789 C C . ILE A 1 95 ? 12.470 1.091 -13.502 1.00 82.69 95 ILE A C 1
ATOM 791 O O . ILE A 1 95 ? 13.508 1.529 -13.989 1.00 82.69 95 ILE A O 1
ATOM 795 N N . TRP A 1 96 ? 12.247 -0.222 -13.418 1.00 79.06 96 TRP A N 1
ATOM 796 C CA . TRP A 1 96 ? 13.230 -1.219 -13.853 1.00 79.06 96 TRP A CA 1
ATOM 797 C C . TRP A 1 96 ? 13.568 -1.120 -15.338 1.00 79.06 96 TRP A C 1
ATOM 799 O O . TRP A 1 96 ? 14.735 -1.199 -15.715 1.00 79.06 96 TRP A O 1
ATOM 809 N N . LYS A 1 97 ? 12.566 -0.899 -16.195 1.00 76.94 97 LYS A N 1
ATOM 810 C CA . LYS A 1 97 ? 12.787 -0.684 -17.633 1.00 76.94 97 LYS A CA 1
ATOM 811 C C . LYS A 1 97 ? 13.565 0.595 -17.932 1.00 76.94 97 LYS A C 1
ATOM 813 O O . LYS A 1 97 ? 14.251 0.629 -18.945 1.00 76.94 97 LYS A O 1
ATOM 818 N N . PHE A 1 98 ? 13.451 1.612 -17.085 1.00 77.56 98 PHE A N 1
ATOM 819 C CA . PHE A 1 98 ? 14.241 2.837 -17.176 1.00 77.56 98 PHE A CA 1
ATOM 820 C C . PHE A 1 98 ? 15.694 2.634 -16.715 1.00 77.56 98 PHE A C 1
ATOM 822 O O . PHE A 1 98 ? 16.596 3.235 -17.278 1.00 77.56 98 PHE A O 1
ATOM 829 N N . ILE A 1 99 ? 15.943 1.735 -15.758 1.00 73.81 99 ILE A N 1
ATOM 830 C CA . ILE A 1 99 ? 17.302 1.379 -15.308 1.00 73.81 99 ILE A CA 1
ATOM 831 C C . ILE A 1 99 ? 17.996 0.427 -16.305 1.00 73.81 99 ILE A C 1
ATOM 833 O O . ILE A 1 99 ? 19.198 0.527 -16.538 1.00 73.81 99 ILE A O 1
ATOM 837 N N . ALA A 1 100 ? 17.239 -0.468 -16.948 1.00 68.50 100 ALA A N 1
ATOM 838 C CA . ALA A 1 100 ? 17.729 -1.457 -17.912 1.00 68.50 100 ALA A CA 1
ATOM 839 C C . ALA A 1 100 ? 18.626 -0.940 -19.069 1.00 68.50 100 ALA A C 1
ATOM 841 O O . ALA A 1 100 ? 19.534 -1.680 -19.451 1.00 68.50 100 ALA A O 1
ATOM 842 N N . PRO A 1 101 ? 18.428 0.251 -19.679 1.00 60.97 101 PRO A N 1
ATOM 843 C CA . PRO A 1 101 ? 19.350 0.781 -20.689 1.00 60.97 101 PRO A CA 1
ATOM 844 C C . PRO A 1 101 ? 20.756 1.092 -20.155 1.00 60.97 101 PRO A C 1
ATOM 846 O O . PRO A 1 101 ? 21.681 1.136 -20.961 1.00 60.97 101 PRO A O 1
ATOM 849 N N . GLY A 1 102 ? 20.930 1.254 -18.838 1.00 59.94 102 GLY A N 1
ATOM 850 C CA . GLY A 1 102 ? 22.243 1.382 -18.201 1.00 59.94 102 GLY A CA 1
ATOM 851 C C . GLY A 1 102 ? 23.020 0.064 -18.083 1.00 59.94 102 GLY A C 1
ATOM 852 O O . GLY A 1 102 ? 24.210 0.096 -17.791 1.00 59.94 102 GLY A O 1
ATOM 853 N N . LEU A 1 103 ? 22.379 -1.089 -18.325 1.00 60.03 103 LEU A N 1
ATOM 854 C CA . LEU A 1 103 ? 23.016 -2.411 -18.284 1.00 60.03 103 LEU A CA 1
ATOM 855 C C . LEU A 1 103 ? 23.593 -2.819 -19.648 1.00 60.03 103 LEU A C 1
ATOM 857 O O . LEU A 1 103 ? 23.018 -2.539 -20.708 1.00 60.03 103 LEU A O 1
ATOM 861 N N . TYR A 1 104 ? 24.711 -3.553 -19.625 1.00 53.38 104 TYR A N 1
ATOM 862 C CA . TYR A 1 104 ? 25.372 -4.063 -20.826 1.00 53.38 104 TYR A CA 1
ATOM 863 C C . TYR A 1 104 ? 24.410 -4.917 -21.676 1.00 53.38 104 TYR A C 1
ATOM 865 O O . TYR A 1 104 ? 23.616 -5.704 -21.162 1.00 53.38 104 TYR A O 1
ATOM 873 N N . LYS A 1 105 ? 24.485 -4.794 -23.013 1.00 57.03 105 LYS A N 1
ATOM 874 C CA . LYS A 1 105 ? 23.568 -5.450 -23.981 1.00 57.03 105 LYS A CA 1
ATOM 875 C C . LYS A 1 105 ? 23.413 -6.970 -23.775 1.00 57.03 105 LYS A C 1
ATOM 877 O O . LYS A 1 105 ? 22.359 -7.516 -24.087 1.00 57.03 105 LYS A O 1
ATOM 882 N N . HIS A 1 106 ? 24.436 -7.613 -23.221 1.00 59.22 106 HIS A N 1
ATOM 883 C CA . HIS A 1 106 ? 24.542 -9.046 -22.933 1.00 59.22 106 HIS A CA 1
ATOM 884 C C . HIS A 1 106 ? 23.785 -9.467 -21.652 1.00 59.22 106 HIS A C 1
ATOM 886 O O . HIS A 1 106 ? 23.474 -10.640 -21.483 1.00 59.22 106 HIS A O 1
ATOM 892 N N . GLU A 1 107 ? 23.430 -8.518 -20.777 1.00 62.91 107 GLU A N 1
ATOM 893 C CA . GLU A 1 107 ? 22.782 -8.766 -19.479 1.00 62.91 107 GLU A CA 1
ATOM 894 C C . GLU A 1 107 ? 21.283 -8.446 -19.468 1.00 62.91 107 GLU A C 1
ATOM 896 O O . GLU A 1 107 ? 20.584 -8.731 -18.497 1.00 62.91 107 GLU A O 1
ATOM 901 N N . LYS A 1 108 ? 20.731 -7.914 -20.566 1.00 64.00 108 LYS A N 1
ATOM 902 C CA . LYS A 1 108 ? 19.297 -7.583 -20.658 1.00 64.00 108 LYS A CA 1
ATOM 903 C C . LYS A 1 108 ? 18.381 -8.783 -20.402 1.00 64.00 108 LYS A C 1
ATOM 905 O O . LYS A 1 108 ? 17.294 -8.610 -19.855 1.00 64.00 108 LYS A O 1
ATOM 910 N N . SER A 1 109 ? 18.824 -9.998 -20.739 1.00 68.31 109 SER A N 1
ATOM 911 C CA . SER A 1 109 ? 18.077 -11.225 -20.433 1.00 68.31 109 SER A CA 1
ATOM 912 C C . SER A 1 109 ? 18.080 -11.566 -18.939 1.00 68.31 109 SER A C 1
ATOM 914 O O . SER A 1 109 ? 17.146 -12.212 -18.468 1.00 68.31 109 SER A O 1
ATOM 916 N N . ALA A 1 110 ? 19.090 -11.123 -18.183 1.00 69.12 110 ALA A N 1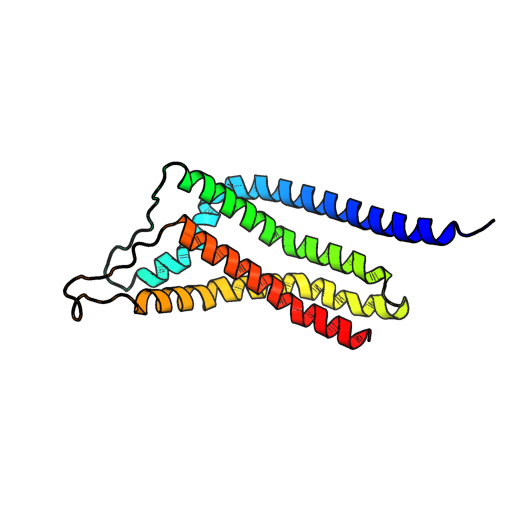
ATOM 917 C CA . ALA A 1 110 ? 19.169 -11.345 -16.743 1.00 69.12 110 ALA A CA 1
ATOM 918 C C . ALA A 1 110 ? 18.145 -10.502 -15.968 1.00 69.12 110 ALA A C 1
ATOM 920 O O . ALA A 1 110 ? 17.772 -10.900 -14.874 1.00 69.12 110 ALA A O 1
ATOM 921 N N . ILE A 1 111 ? 17.644 -9.396 -16.538 1.00 72.81 111 ILE A N 1
ATOM 922 C CA . ILE A 1 111 ? 16.662 -8.487 -15.910 1.00 72.81 111 ILE A CA 1
ATOM 923 C C . ILE A 1 111 ? 15.228 -9.040 -15.976 1.00 72.81 111 ILE A C 1
ATOM 925 O O . ILE A 1 111 ? 14.408 -8.753 -15.106 1.00 72.81 111 ILE A O 1
ATOM 929 N N . ILE A 1 112 ? 14.915 -9.851 -16.992 1.00 79.12 112 ILE A N 1
ATOM 930 C CA . ILE A 1 112 ? 13.579 -10.428 -17.215 1.00 79.12 112 ILE A CA 1
ATOM 931 C C . ILE A 1 112 ? 13.024 -11.157 -15.973 1.00 79.12 112 ILE A C 1
ATOM 933 O O . ILE A 1 112 ? 11.893 -10.844 -15.592 1.00 79.12 112 ILE A O 1
ATOM 937 N N . PRO A 1 113 ? 13.760 -12.071 -15.299 1.00 81.75 113 PRO A N 1
ATOM 938 C CA . PRO A 1 113 ? 13.246 -12.728 -14.097 1.00 81.75 113 PRO A CA 1
ATOM 939 C C . PRO A 1 113 ? 12.964 -11.737 -12.963 1.00 81.75 113 PRO A C 1
ATOM 941 O O . PRO A 1 113 ? 11.949 -11.874 -12.287 1.00 81.75 113 PRO A O 1
ATOM 944 N N . TYR A 1 114 ? 13.789 -10.700 -12.786 1.00 81.94 114 TYR A N 1
ATOM 945 C CA . TYR A 1 114 ? 13.564 -9.678 -11.757 1.00 81.94 114 TYR A CA 1
ATOM 946 C C . TYR A 1 114 ? 12.322 -8.831 -12.046 1.00 81.94 114 TYR A C 1
ATOM 948 O O . TYR A 1 114 ? 11.574 -8.510 -11.126 1.00 81.94 114 TYR A O 1
ATOM 956 N N . LEU A 1 115 ? 12.043 -8.541 -13.321 1.00 83.12 115 LEU A N 1
ATOM 957 C CA . LEU A 1 115 ? 10.850 -7.799 -13.729 1.00 83.12 115 LEU A CA 1
ATOM 958 C C . LEU A 1 115 ? 9.551 -8.544 -13.374 1.00 83.12 115 LEU A C 1
ATOM 960 O O . LEU A 1 115 ? 8.557 -7.907 -13.033 1.00 83.12 115 LEU A O 1
ATOM 964 N N . VAL A 1 116 ? 9.572 -9.881 -13.426 1.00 86.44 116 VAL A N 1
ATOM 965 C CA . VAL A 1 116 ? 8.460 -10.750 -13.002 1.00 86.44 116 VAL A CA 1
ATOM 966 C C . VAL A 1 116 ? 8.464 -10.974 -11.489 1.00 86.44 116 VAL A C 1
ATOM 968 O O . VAL A 1 116 ? 7.404 -11.075 -10.879 1.00 86.44 116 VAL A O 1
ATOM 971 N N . LEU A 1 117 ? 9.636 -11.015 -10.853 1.00 88.50 117 LEU A N 1
ATOM 972 C CA . LEU A 1 117 ? 9.744 -11.220 -9.412 1.00 88.50 117 LEU A CA 1
ATOM 973 C C . LEU A 1 117 ? 9.254 -10.001 -8.620 1.00 88.50 117 LEU A C 1
ATOM 975 O O . LEU A 1 117 ? 8.588 -10.173 -7.608 1.00 88.50 117 LEU A O 1
ATOM 979 N N . THR A 1 118 ? 9.511 -8.781 -9.097 1.00 88.62 118 THR A N 1
ATOM 980 C CA . THR A 1 118 ? 9.057 -7.521 -8.483 1.00 88.62 118 THR A CA 1
ATOM 981 C C . THR A 1 118 ? 7.564 -7.493 -8.120 1.00 88.62 118 THR A C 1
ATOM 983 O O . THR A 1 118 ? 7.267 -7.266 -6.943 1.00 88.62 118 THR A O 1
ATOM 986 N N . PRO A 1 119 ? 6.611 -7.728 -9.050 1.00 90.81 119 PRO A N 1
ATOM 987 C CA . PRO A 1 119 ? 5.187 -7.741 -8.720 1.00 90.81 119 PRO A CA 1
ATOM 988 C C . PRO A 1 119 ? 4.841 -8.836 -7.705 1.00 90.81 119 PRO A C 1
ATOM 990 O O . PRO A 1 119 ? 4.079 -8.584 -6.776 1.00 90.81 119 PRO A O 1
ATOM 993 N N . ILE A 1 120 ? 5.438 -10.025 -7.839 1.00 92.56 120 ILE A N 1
ATOM 994 C CA . ILE A 1 120 ? 5.197 -11.158 -6.937 1.00 92.56 120 ILE A CA 1
ATOM 995 C C . ILE A 1 120 ? 5.658 -10.817 -5.516 1.00 92.56 120 ILE A C 1
ATOM 997 O O . ILE A 1 120 ? 4.895 -10.974 -4.567 1.00 92.56 120 ILE A O 1
ATOM 1001 N N . LEU A 1 121 ? 6.878 -10.299 -5.367 1.00 92.81 121 LEU A N 1
ATOM 1002 C CA . LEU A 1 121 ? 7.458 -9.941 -4.072 1.00 92.81 121 LEU A CA 1
ATOM 1003 C C . LEU A 1 121 ? 6.721 -8.773 -3.412 1.00 92.81 121 LEU A C 1
ATOM 1005 O O . LEU A 1 121 ? 6.544 -8.783 -2.197 1.00 92.81 121 LEU A O 1
ATOM 1009 N N . PHE A 1 122 ? 6.243 -7.801 -4.195 1.00 93.75 122 PHE A N 1
ATOM 1010 C CA . PHE A 1 122 ? 5.443 -6.692 -3.673 1.00 93.75 122 PHE A CA 1
ATOM 1011 C C . PHE A 1 122 ? 4.114 -7.188 -3.087 1.00 93.75 122 PHE A C 1
ATOM 1013 O O . PHE A 1 122 ? 3.764 -6.847 -1.956 1.00 93.75 122 PHE A O 1
ATOM 1020 N N . LEU A 1 123 ? 3.397 -8.033 -3.838 1.00 92.88 123 LEU A N 1
ATOM 1021 C CA . LEU A 1 123 ? 2.137 -8.625 -3.389 1.00 92.88 123 LEU A CA 1
ATOM 1022 C C . LEU A 1 123 ? 2.345 -9.538 -2.178 1.00 92.88 123 LEU A C 1
ATOM 1024 O O . LEU A 1 123 ? 1.559 -9.479 -1.236 1.00 92.88 123 LEU A O 1
ATOM 1028 N N . LEU A 1 124 ? 3.423 -10.326 -2.166 1.00 94.19 124 LEU A N 1
ATOM 1029 C CA . LEU A 1 124 ? 3.784 -11.179 -1.036 1.00 94.19 124 LEU A CA 1
ATOM 1030 C C . LEU A 1 124 ? 4.093 -10.343 0.213 1.00 94.19 124 LEU A C 1
ATOM 1032 O O . LEU A 1 124 ? 3.601 -10.666 1.290 1.00 94.19 124 LEU A O 1
ATOM 1036 N N . GLY A 1 125 ? 4.824 -9.232 0.073 1.00 93.44 125 GLY A N 1
ATOM 1037 C CA . GLY A 1 125 ? 5.072 -8.290 1.167 1.00 93.44 125 GLY A CA 1
ATOM 1038 C C . GLY A 1 125 ? 3.775 -7.717 1.747 1.00 93.44 125 GLY A C 1
ATOM 1039 O O . GLY A 1 125 ? 3.589 -7.713 2.964 1.00 93.44 125 GLY A O 1
ATOM 1040 N N . GLY A 1 126 ? 2.834 -7.311 0.888 1.00 93.38 126 GLY A N 1
ATOM 1041 C CA . GLY A 1 126 ? 1.520 -6.843 1.337 1.00 93.38 126 GLY A CA 1
ATOM 1042 C C . GLY A 1 126 ? 0.685 -7.936 2.012 1.00 93.38 126 GLY A C 1
ATOM 1043 O O . GLY A 1 126 ? 0.081 -7.696 3.057 1.00 93.38 126 GLY A O 1
ATOM 1044 N N . MET A 1 127 ? 0.709 -9.154 1.465 1.00 93.50 127 MET A N 1
ATOM 1045 C CA . MET A 1 127 ? 0.034 -10.323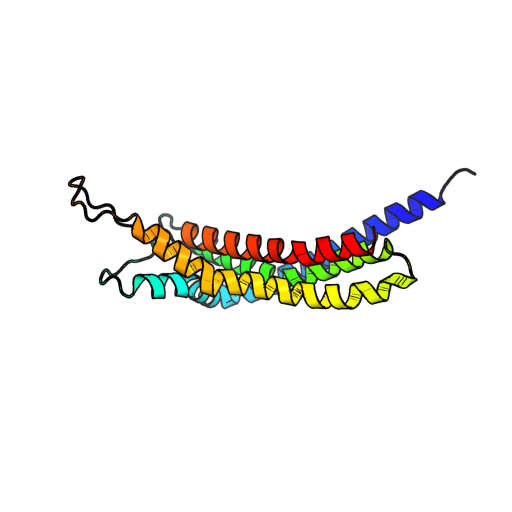 2.030 1.00 93.50 127 MET A CA 1
ATOM 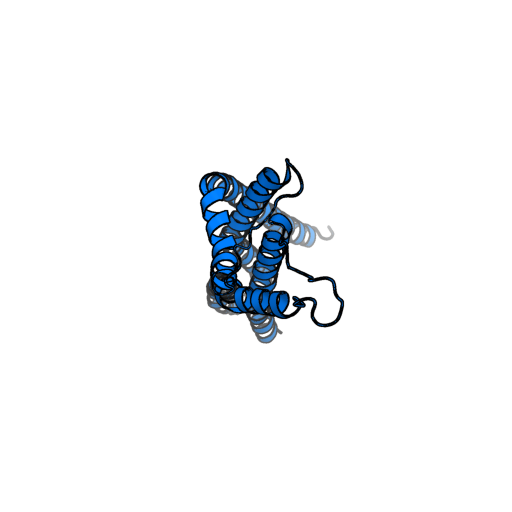1046 C C . MET A 1 127 ? 0.589 -10.676 3.416 1.00 93.50 127 MET A C 1
ATOM 1048 O O . MET A 1 127 ? -0.176 -10.894 4.353 1.00 93.50 127 MET A O 1
ATOM 1052 N N . LEU A 1 128 ? 1.913 -10.669 3.576 1.00 95.25 128 LEU A N 1
ATOM 1053 C CA . LEU A 1 128 ? 2.575 -10.911 4.855 1.00 95.25 128 LEU A CA 1
ATOM 1054 C C . LEU A 1 128 ? 2.144 -9.887 5.908 1.00 95.25 128 LEU A C 1
ATOM 1056 O O . LEU A 1 128 ? 1.849 -10.259 7.044 1.00 95.25 128 LEU A O 1
ATOM 1060 N N . VAL A 1 129 ? 2.041 -8.607 5.544 1.00 94.88 129 VAL A N 1
ATOM 1061 C CA . VAL A 1 129 ? 1.562 -7.600 6.494 1.00 94.88 129 VAL A CA 1
ATOM 1062 C C . VAL A 1 129 ? 0.117 -7.853 6.895 1.00 94.88 129 VAL A C 1
ATOM 1064 O O . VAL A 1 129 ? -0.188 -7.847 8.086 1.00 94.88 129 VAL A O 1
ATOM 1067 N N . TYR A 1 130 ? -0.755 -8.096 5.919 1.00 93.62 130 TYR A N 1
ATOM 1068 C CA . TYR A 1 130 ? -2.181 -8.262 6.166 1.00 93.62 130 TYR A CA 1
ATOM 1069 C C . TYR A 1 130 ? -2.489 -9.493 7.034 1.00 93.62 130 TYR A C 1
ATOM 1071 O O . TYR A 1 130 ? -3.225 -9.400 8.013 1.00 93.62 130 TYR A O 1
ATOM 1079 N N . TYR A 1 131 ? -1.896 -10.645 6.711 1.00 92.88 131 TYR A N 1
ATOM 1080 C CA . TYR A 1 131 ? -2.231 -11.909 7.374 1.00 92.88 131 TYR A CA 1
ATOM 1081 C C . TYR A 1 131 ? -1.395 -12.213 8.620 1.00 92.88 131 TYR A C 1
ATOM 1083 O O . TYR A 1 131 ? -1.872 -12.942 9.486 1.00 92.88 131 TYR A O 1
ATOM 1091 N N . LEU A 1 132 ? -0.171 -11.685 8.735 1.00 92.81 132 LEU A N 1
ATOM 1092 C CA . LEU A 1 132 ? 0.731 -12.005 9.849 1.00 92.81 132 LEU A CA 1
ATOM 1093 C C . LEU A 1 132 ? 1.016 -10.796 10.742 1.00 92.81 132 LEU A C 1
ATOM 1095 O O . LEU A 1 132 ? 0.834 -10.868 11.956 1.00 92.81 132 LEU A O 1
ATOM 1099 N N . ILE A 1 133 ? 1.456 -9.679 10.158 1.00 93.50 133 ILE A N 1
ATOM 1100 C CA . ILE A 1 133 ? 1.928 -8.532 10.949 1.00 93.50 133 ILE A CA 1
ATOM 1101 C C . ILE A 1 133 ? 0.770 -7.796 11.618 1.00 93.50 133 ILE A C 1
ATOM 1103 O O . ILE A 1 133 ? 0.877 -7.458 12.790 1.00 93.50 133 ILE A O 1
ATOM 1107 N N . MET A 1 134 ? -0.343 -7.570 10.919 1.00 91.44 134 MET A N 1
ATOM 1108 C CA . MET A 1 134 ? -1.526 -6.926 11.496 1.00 91.44 134 MET A CA 1
ATOM 1109 C C . MET A 1 134 ? -2.056 -7.632 12.747 1.00 91.44 134 MET A C 1
ATOM 1111 O O . MET A 1 134 ? -2.143 -6.967 13.778 1.00 91.44 134 MET A O 1
ATOM 1115 N N . PRO A 1 135 ? -2.406 -8.935 12.722 1.00 89.81 135 PRO A N 1
ATOM 1116 C CA . PRO A 1 135 ? -2.933 -9.587 13.917 1.00 89.81 135 PRO A CA 1
ATOM 1117 C C . PRO A 1 135 ? -1.911 -9.605 15.056 1.00 89.81 135 PRO A C 1
ATOM 1119 O O . PRO A 1 135 ? -2.298 -9.455 16.213 1.00 89.81 135 PRO A O 1
ATOM 1122 N N . LEU A 1 136 ? -0.615 -9.730 14.748 1.00 91.06 136 LEU A N 1
ATOM 1123 C CA . LEU A 1 136 ? 0.441 -9.647 15.754 1.00 91.06 136 LEU A CA 1
ATOM 1124 C C . LEU A 1 136 ? 0.520 -8.248 16.380 1.00 91.06 136 LEU A C 1
ATOM 1126 O O . LEU A 1 136 ? 0.548 -8.131 17.602 1.00 91.06 136 LEU A O 1
ATOM 1130 N N . ALA A 1 137 ? 0.504 -7.196 15.559 1.00 91.50 137 ALA A N 1
ATOM 1131 C CA . ALA A 1 137 ? 0.539 -5.810 16.012 1.00 91.50 137 ALA A CA 1
ATOM 1132 C C . ALA A 1 137 ? -0.692 -5.465 16.857 1.00 91.50 137 ALA A C 1
ATOM 1134 O O . ALA A 1 137 ? -0.557 -4.856 17.911 1.00 91.50 137 ALA A O 1
ATOM 1135 N N . ILE A 1 138 ? -1.886 -5.893 16.439 1.00 89.06 138 ILE A N 1
ATOM 1136 C CA . ILE A 1 138 ? -3.128 -5.637 17.176 1.00 89.06 138 ILE A CA 1
ATOM 1137 C C . ILE A 1 138 ? -3.094 -6.343 18.534 1.00 89.06 138 ILE A C 1
ATOM 1139 O O . ILE A 1 138 ? -3.315 -5.689 19.547 1.00 89.06 138 ILE A O 1
ATOM 1143 N N . LYS A 1 139 ? -2.733 -7.633 18.586 1.00 87.38 139 LYS A N 1
ATOM 1144 C CA . LYS A 1 139 ? -2.572 -8.366 19.856 1.00 87.38 139 LYS A CA 1
ATOM 1145 C C . LYS A 1 139 ? -1.519 -7.730 20.763 1.00 87.38 139 LYS A C 1
ATOM 1147 O O . LYS A 1 139 ? -1.727 -7.633 21.967 1.00 87.38 139 LYS A O 1
ATOM 1152 N N . PHE A 1 140 ? -0.412 -7.267 20.186 1.00 89.56 140 PHE A N 1
ATOM 1153 C CA . PHE A 1 140 ? 0.622 -6.543 20.916 1.00 89.56 140 PHE A CA 1
ATOM 1154 C C . PHE A 1 140 ? 0.083 -5.242 21.521 1.00 89.56 140 PHE A C 1
ATOM 1156 O O . PHE A 1 140 ? 0.266 -5.020 22.711 1.00 89.56 140 PHE A O 1
ATOM 1163 N N . PHE A 1 141 ? -0.634 -4.411 20.758 1.00 87.25 141 PHE A N 1
ATOM 1164 C CA . PHE A 1 141 ? -1.219 -3.175 21.289 1.00 87.25 141 PHE A CA 1
ATOM 1165 C C . PHE A 1 141 ? -2.291 -3.436 22.353 1.00 87.25 141 PHE A C 1
ATOM 1167 O O . PHE A 1 141 ? -2.305 -2.749 23.370 1.00 87.25 141 PHE A O 1
ATOM 1174 N N . LEU A 1 142 ? -3.138 -4.452 22.160 1.00 84.12 142 LEU A N 1
ATOM 1175 C CA . LEU A 1 142 ? -4.139 -4.864 23.149 1.00 84.12 142 LEU A CA 1
ATOM 1176 C C . LEU A 1 142 ? -3.500 -5.361 24.454 1.00 84.12 142 LEU A C 1
ATOM 1178 O O . LEU A 1 142 ? -4.057 -5.146 25.521 1.00 84.12 142 LEU A O 1
ATOM 1182 N N . SER A 1 143 ? -2.300 -5.950 24.399 1.00 84.62 143 SER A N 1
ATOM 1183 C CA . SER A 1 143 ? -1.584 -6.405 25.602 1.00 84.62 143 SER A CA 1
ATOM 1184 C C . SER A 1 143 ? -1.162 -5.277 26.556 1.00 84.62 143 SER A C 1
ATOM 1186 O O . SER A 1 143 ? -0.838 -5.552 27.709 1.00 84.62 143 SER A O 1
ATOM 1188 N N . PHE A 1 144 ? -1.182 -4.017 26.103 1.00 83.50 144 PHE A N 1
ATOM 1189 C CA . PHE A 1 144 ? -0.923 -2.848 26.951 1.00 83.50 144 PHE A CA 1
ATOM 1190 C C . PHE A 1 144 ? -2.171 -2.340 27.679 1.00 83.50 144 PHE A C 1
ATOM 1192 O O . PHE A 1 144 ? -2.050 -1.439 28.512 1.00 83.50 144 PHE A O 1
ATOM 1199 N N . GLU A 1 145 ? -3.359 -2.872 27.376 1.00 77.94 145 GLU A N 1
ATOM 1200 C CA . GLU A 1 145 ? -4.549 -2.554 28.158 1.00 77.94 145 GLU A CA 1
ATOM 1201 C C . GLU A 1 145 ? -4.330 -3.002 29.607 1.00 77.94 145 GLU A C 1
ATOM 1203 O O . GLU A 1 145 ? -3.932 -4.132 29.888 1.00 77.94 145 GLU A O 1
ATOM 1208 N N . SER A 1 146 ? -4.575 -2.091 30.547 1.00 69.50 146 SER A N 1
ATOM 1209 C CA . SER A 1 146 ? -4.493 -2.387 31.974 1.00 69.50 146 SER A CA 1
ATOM 1210 C C . SER A 1 146 ? -5.901 -2.435 32.535 1.00 69.50 146 SER A C 1
ATOM 1212 O O . SER A 1 146 ? -6.651 -1.457 32.450 1.00 69.50 146 SER A O 1
ATOM 1214 N N . SER A 1 147 ? -6.243 -3.552 33.174 1.00 62.91 147 SER A N 1
ATOM 1215 C CA . SER A 1 147 ? -7.542 -3.806 33.805 1.00 62.91 147 SER A CA 1
ATOM 1216 C C . SER A 1 147 ? -7.814 -2.949 35.054 1.00 62.91 147 SER A C 1
ATOM 1218 O O . SER A 1 147 ? -8.682 -3.274 35.856 1.00 62.91 147 SER A O 1
ATOM 1220 N N . GLY A 1 148 ? -7.093 -1.841 35.252 1.00 57.28 148 GLY A N 1
ATOM 1221 C CA . GLY A 1 148 ? -7.285 -0.929 36.384 1.00 57.28 148 GLY A CA 1
ATOM 1222 C C . GLY A 1 148 ? -6.838 -1.499 37.735 1.00 57.28 148 GLY A C 1
ATOM 1223 O O . GLY A 1 148 ? -6.889 -0.781 38.730 1.00 57.28 148 GLY A O 1
ATOM 1224 N N . ALA A 1 149 ? -6.338 -2.742 37.777 1.00 58.38 149 ALA A N 1
ATOM 1225 C CA . ALA A 1 149 ? -5.891 -3.416 38.998 1.00 58.38 149 ALA A CA 1
ATOM 1226 C C . ALA A 1 149 ? -4.677 -2.739 39.666 1.00 58.38 149 ALA A C 1
ATOM 1228 O O . ALA A 1 149 ? -4.485 -2.870 40.871 1.00 58.38 149 ALA A O 1
ATOM 1229 N N . SER A 1 150 ? -3.866 -2.003 38.900 1.00 61.62 150 SER A N 1
ATOM 1230 C CA . SER A 1 150 ? -2.658 -1.319 39.380 1.00 61.62 150 SER A CA 1
ATOM 1231 C C . SER A 1 150 ? -2.824 0.190 39.607 1.00 61.62 150 SER A C 1
ATOM 1233 O O . SER A 1 150 ? -2.068 0.758 40.391 1.00 61.62 150 SER A O 1
ATOM 1235 N N . THR A 1 151 ? -3.801 0.850 38.973 1.00 61.47 151 THR A N 1
ATOM 1236 C CA . THR A 1 151 ? -3.885 2.329 38.951 1.00 61.47 151 THR A CA 1
ATOM 1237 C C . THR A 1 151 ? -5.267 2.908 39.272 1.00 61.47 151 THR A C 1
ATOM 1239 O O . THR A 1 151 ? -5.437 4.120 39.183 1.00 61.47 151 THR A O 1
ATOM 1242 N N . ASN A 1 152 ? -6.259 2.090 39.655 1.00 65.06 152 ASN A N 1
ATOM 1243 C CA . ASN A 1 152 ? -7.662 2.484 39.911 1.00 65.06 152 ASN A CA 1
ATOM 1244 C C . ASN A 1 152 ? -8.403 3.159 38.731 1.00 65.06 152 ASN A C 1
ATOM 1246 O O . ASN A 1 152 ? -9.605 3.391 38.830 1.00 65.06 152 ASN A O 1
ATOM 1250 N N . LEU A 1 153 ? -7.735 3.436 37.605 1.00 66.50 153 LEU A N 1
ATOM 1251 C CA . LEU A 1 153 ? -8.352 3.824 36.337 1.00 66.50 153 LEU A CA 1
ATOM 1252 C C . LEU A 1 153 ? -8.109 2.730 35.287 1.00 66.50 153 LEU A C 1
ATOM 1254 O O . LEU A 1 153 ? -6.948 2.462 34.963 1.00 66.50 153 LEU A O 1
ATOM 1258 N N . PRO A 1 154 ? -9.167 2.101 34.742 1.00 69.94 154 PRO A N 1
ATOM 1259 C CA . PRO A 1 154 ? -9.021 1.181 33.622 1.00 69.94 154 PRO A CA 1
ATOM 1260 C C . PRO A 1 154 ? -8.616 1.959 32.365 1.00 69.94 154 PRO A C 1
ATOM 1262 O O . PRO A 1 154 ? -9.229 2.972 32.027 1.00 69.94 154 PRO A O 1
ATOM 1265 N N . ILE A 1 155 ? -7.586 1.480 31.668 1.00 75.75 155 ILE A N 1
ATOM 1266 C CA . ILE A 1 155 ? -7.160 2.028 30.376 1.00 75.75 155 ILE A CA 1
ATOM 1267 C C . ILE A 1 155 ? -7.614 1.039 29.309 1.00 75.75 155 ILE A C 1
ATOM 1269 O O . ILE A 1 155 ? -7.105 -0.079 29.247 1.00 75.75 155 ILE A O 1
ATOM 1273 N N . GLN A 1 156 ? -8.576 1.460 28.491 1.00 76.44 156 GLN A N 1
ATOM 1274 C CA . GLN A 1 156 ? -9.129 0.675 27.388 1.00 76.44 156 GLN A CA 1
ATOM 1275 C C . GLN A 1 156 ? -8.749 1.311 26.050 1.00 76.44 156 GLN A C 1
ATOM 1277 O O . GLN A 1 156 ? -8.691 2.538 25.931 1.00 76.44 156 GLN A O 1
ATOM 1282 N N . LEU A 1 157 ? -8.494 0.489 25.033 1.00 78.69 157 LEU A N 1
ATOM 1283 C CA . LEU A 1 157 ? -8.176 0.962 23.695 1.00 78.69 157 LEU A CA 1
ATOM 1284 C C . LEU A 1 157 ? -9.454 1.375 22.952 1.00 78.69 157 LEU A C 1
ATOM 1286 O O . LEU A 1 157 ? -10.192 0.535 22.437 1.00 78.69 157 LEU A O 1
ATOM 1290 N N . GLU A 1 158 ? -9.664 2.680 22.798 1.00 82.69 158 GLU A N 1
ATOM 1291 C CA . GLU A 1 158 ? -10.630 3.227 21.838 1.00 82.69 158 GLU A CA 1
ATOM 1292 C C . GLU A 1 158 ? -9.924 3.589 20.525 1.00 82.69 158 GLU A C 1
ATOM 1294 O O . GLU A 1 158 ? -9.401 4.691 20.338 1.00 82.69 158 GLU A O 1
ATOM 1299 N N . ALA A 1 159 ? -9.867 2.632 19.597 1.00 84.12 159 ALA A N 1
ATOM 1300 C CA . ALA A 1 159 ? -9.174 2.827 18.331 1.00 84.12 159 ALA A CA 1
ATOM 1301 C C . ALA A 1 159 ? -9.959 3.749 17.378 1.00 84.12 159 ALA A C 1
ATOM 1303 O O . ALA A 1 159 ? -11.139 3.538 17.083 1.00 84.12 159 ALA A O 1
ATOM 1304 N N . LYS A 1 160 ? -9.273 4.763 16.838 1.00 89.62 160 LYS A N 1
ATOM 1305 C CA . LYS A 1 160 ? -9.807 5.617 15.769 1.00 89.62 160 LYS A CA 1
ATOM 1306 C C . LYS A 1 160 ? -9.634 4.959 14.410 1.00 89.62 160 LYS A C 1
ATOM 1308 O O . LYS A 1 160 ? -8.557 4.449 14.095 1.00 89.62 160 LYS A O 1
ATOM 1313 N N . VAL A 1 161 ? -10.659 5.066 13.571 1.00 88.81 161 VAL A N 1
ATOM 1314 C CA . VAL A 1 161 ? -10.659 4.489 12.221 1.00 88.81 161 VAL A CA 1
ATOM 1315 C C . VAL A 1 161 ? -9.494 5.012 11.378 1.00 88.81 161 VAL A C 1
ATOM 1317 O O . VAL A 1 161 ? -8.746 4.220 10.801 1.00 88.81 161 VAL A O 1
ATOM 1320 N N . ASN A 1 162 ? -9.318 6.335 11.300 1.00 89.88 162 ASN A N 1
ATOM 1321 C CA . ASN A 1 162 ? -8.294 6.924 10.439 1.00 89.88 162 ASN A CA 1
ATOM 1322 C C . ASN A 1 162 ? -6.877 6.555 10.896 1.00 89.88 162 ASN A C 1
ATOM 1324 O O . ASN A 1 162 ? -6.019 6.314 10.049 1.00 89.88 162 ASN A O 1
ATOM 1328 N N . GLU A 1 163 ? -6.627 6.488 12.206 1.00 90.75 163 GLU A N 1
ATOM 1329 C CA . GLU A 1 163 ? -5.311 6.120 12.742 1.00 90.75 163 GLU A CA 1
ATOM 1330 C C . GLU A 1 163 ? -4.991 4.653 12.467 1.00 90.75 163 GLU A C 1
ATOM 1332 O O . GLU A 1 163 ? -3.913 4.341 11.957 1.00 90.75 163 GLU A O 1
ATOM 1337 N N . TYR A 1 164 ? -5.956 3.763 12.716 1.00 91.25 164 TYR A N 1
ATOM 1338 C CA . TYR A 1 164 ? -5.815 2.341 12.427 1.00 91.25 164 TYR A CA 1
ATOM 1339 C C . TYR A 1 164 ? -5.518 2.099 10.943 1.00 91.25 164 TYR A C 1
ATOM 1341 O O . TYR A 1 164 ? -4.505 1.487 10.599 1.00 91.25 164 TYR A O 1
ATOM 1349 N N . LEU A 1 165 ? -6.351 2.639 10.049 1.00 92.56 165 LEU A N 1
ATOM 1350 C CA . LEU A 1 165 ? -6.159 2.455 8.613 1.00 92.56 165 LEU A CA 1
ATOM 1351 C C . LEU A 1 165 ? -4.870 3.113 8.126 1.00 92.56 165 LEU A C 1
ATOM 1353 O O . LEU A 1 165 ? -4.168 2.541 7.296 1.00 92.56 165 LEU A O 1
ATOM 1357 N N . SER A 1 166 ? -4.509 4.283 8.655 1.00 93.06 166 SER A N 1
ATOM 1358 C CA . SER A 1 166 ? -3.244 4.935 8.308 1.00 93.06 166 SER A CA 1
ATOM 1359 C C . SER A 1 166 ? -2.038 4.087 8.706 1.00 93.06 166 SER A C 1
ATOM 1361 O O . SER A 1 166 ? -1.094 3.983 7.924 1.00 93.06 166 SER A O 1
ATOM 1363 N N . LEU A 1 167 ? -2.056 3.467 9.889 1.00 93.50 167 LEU A N 1
ATOM 1364 C CA . LEU A 1 167 ? -1.006 2.549 10.331 1.00 93.50 167 LEU A CA 1
ATOM 1365 C C . LEU A 1 167 ? -0.908 1.340 9.394 1.00 93.50 167 LEU A C 1
ATOM 1367 O O . LEU A 1 167 ? 0.164 1.044 8.870 1.00 93.50 167 LEU A O 1
ATOM 1371 N N . VAL A 1 168 ? -2.042 0.694 9.140 1.00 93.38 168 VAL A N 1
ATOM 1372 C CA . VAL A 1 168 ? -2.181 -0.455 8.243 1.00 93.38 168 VAL A CA 1
ATOM 1373 C C . VAL A 1 168 ? -1.627 -0.166 6.849 1.00 93.38 168 VAL A C 1
ATOM 1375 O O . VAL A 1 168 ? -0.769 -0.897 6.356 1.00 93.38 168 VAL A O 1
ATOM 1378 N N . MET A 1 169 ? -2.083 0.918 6.224 1.00 94.38 169 MET A N 1
ATOM 1379 C CA . MET A 1 169 ? -1.688 1.292 4.868 1.00 94.38 169 MET A CA 1
ATOM 1380 C C . MET A 1 169 ? -0.189 1.600 4.800 1.00 94.38 169 MET A C 1
ATOM 1382 O O . MET A 1 169 ? 0.494 1.146 3.881 1.00 94.38 169 MET A O 1
ATOM 1386 N N . LYS A 1 170 ? 0.352 2.311 5.802 1.00 93.88 170 LYS A N 1
ATOM 1387 C CA . LYS A 1 170 ? 1.793 2.590 5.900 1.00 93.88 170 LYS A CA 1
ATOM 1388 C C . LYS A 1 170 ? 2.610 1.308 6.026 1.00 93.88 170 LYS A C 1
ATOM 1390 O O . LYS A 1 170 ? 3.619 1.186 5.342 1.00 93.88 170 LYS A O 1
ATOM 1395 N N . LEU A 1 171 ? 2.183 0.358 6.861 1.00 94.50 171 LEU A N 1
ATOM 1396 C CA . LEU A 1 171 ? 2.884 -0.915 7.036 1.00 94.50 171 LEU A CA 1
ATOM 1397 C C . LEU A 1 171 ? 2.874 -1.744 5.751 1.00 94.50 171 LEU A C 1
ATOM 1399 O O . LEU A 1 171 ? 3.937 -2.177 5.315 1.00 94.50 171 LEU A O 1
ATOM 1403 N N . ILE A 1 172 ? 1.712 -1.916 5.110 1.00 94.38 172 ILE A N 1
ATOM 1404 C CA . ILE A 1 172 ? 1.612 -2.660 3.843 1.00 94.38 172 ILE A CA 1
ATOM 1405 C C . ILE A 1 172 ? 2.549 -2.045 2.801 1.00 94.38 172 ILE A C 1
ATOM 1407 O O . ILE A 1 172 ? 3.277 -2.761 2.115 1.00 94.38 172 ILE A O 1
ATOM 1411 N N . PHE A 1 173 ? 2.562 -0.715 2.705 1.00 91.12 173 PHE A N 1
ATOM 1412 C CA . PHE A 1 173 ? 3.393 -0.023 1.735 1.00 91.12 173 PHE A CA 1
ATOM 1413 C C . PHE A 1 173 ? 4.890 -0.132 2.042 1.00 91.12 173 PHE A C 1
ATOM 1415 O O . PHE A 1 173 ? 5.682 -0.446 1.152 1.00 91.12 173 PHE A O 1
ATOM 1422 N N . ALA A 1 174 ? 5.274 0.079 3.303 1.00 93.19 174 ALA A N 1
ATOM 1423 C CA . ALA A 1 174 ? 6.655 -0.027 3.753 1.00 93.19 174 ALA A CA 1
ATOM 1424 C C . ALA A 1 174 ? 7.214 -1.427 3.481 1.00 93.19 174 ALA A C 1
ATOM 1426 O O . ALA A 1 174 ? 8.247 -1.548 2.832 1.00 93.19 174 ALA A O 1
ATOM 1427 N N . PHE A 1 175 ? 6.497 -2.481 3.878 1.00 93.50 175 PHE A N 1
ATOM 1428 C CA . PHE A 1 175 ? 6.920 -3.858 3.622 1.00 93.50 175 PHE A CA 1
ATOM 1429 C C . PHE A 1 175 ? 6.897 -4.211 2.134 1.00 93.50 175 PHE A C 1
ATOM 1431 O O . PHE A 1 175 ? 7.824 -4.864 1.665 1.00 93.50 175 PHE A O 1
ATOM 1438 N N . GLY A 1 176 ? 5.900 -3.755 1.370 1.00 91.75 176 GLY A N 1
ATOM 1439 C CA . GLY A 1 176 ? 5.867 -3.955 -0.081 1.00 91.75 176 GLY A CA 1
ATOM 1440 C C . GLY A 1 176 ? 7.125 -3.411 -0.769 1.00 91.75 176 GLY A C 1
ATOM 1441 O O . GLY A 1 176 ? 7.723 -4.098 -1.599 1.00 91.75 176 GLY A O 1
ATOM 1442 N N . ILE A 1 177 ? 7.577 -2.214 -0.374 1.00 90.88 177 ILE A N 1
ATOM 1443 C CA . ILE A 1 177 ? 8.839 -1.625 -0.846 1.00 90.88 177 ILE A CA 1
ATOM 1444 C C . ILE A 1 177 ? 10.053 -2.366 -0.280 1.00 90.88 177 ILE A C 1
ATOM 1446 O O . ILE A 1 177 ? 10.983 -2.656 -1.030 1.00 90.88 177 ILE A O 1
ATOM 1450 N N . SER A 1 178 ? 10.071 -2.709 1.011 1.00 92.81 178 SER A N 1
ATOM 1451 C CA . SER A 1 178 ? 11.183 -3.452 1.622 1.00 92.81 178 SER A CA 1
ATOM 1452 C C . SER A 1 178 ? 11.420 -4.796 0.936 1.00 92.81 178 SER A C 1
ATOM 1454 O O . SER A 1 178 ? 12.564 -5.210 0.771 1.00 92.81 178 SER A O 1
ATOM 1456 N N . PHE A 1 179 ? 10.361 -5.444 0.451 1.00 92.25 179 PHE A N 1
ATOM 1457 C CA . PHE A 1 179 ? 10.451 -6.685 -0.314 1.00 92.25 179 PHE A CA 1
ATOM 1458 C C . PHE A 1 179 ? 11.039 -6.483 -1.714 1.00 92.25 179 PHE A C 1
ATOM 1460 O O . PHE A 1 179 ? 11.376 -7.462 -2.362 1.00 92.25 179 PHE A O 1
ATOM 1467 N N . GLN A 1 180 ? 11.249 -5.249 -2.179 1.00 90.81 180 GLN A N 1
ATOM 1468 C CA . GLN A 1 180 ? 12.026 -4.972 -3.391 1.00 90.81 180 GLN A CA 1
ATOM 1469 C C . GLN A 1 180 ? 13.532 -4.897 -3.128 1.00 90.81 180 GLN A C 1
ATOM 1471 O O . GLN A 1 180 ? 14.311 -5.035 -4.069 1.00 90.81 180 GLN A O 1
ATOM 1476 N N . LEU A 1 181 ? 13.972 -4.736 -1.872 1.00 91.12 181 LEU A N 1
ATOM 1477 C CA . LEU A 1 181 ? 15.399 -4.680 -1.538 1.00 91.12 181 LEU A CA 1
ATOM 1478 C C . LEU A 1 181 ? 16.168 -5.931 -1.994 1.00 91.12 181 LEU A C 1
ATOM 1480 O O . LEU A 1 181 ? 17.223 -5.753 -2.595 1.00 91.12 181 LEU A O 1
ATOM 1484 N N . PRO A 1 182 ? 15.670 -7.174 -1.820 1.00 87.94 182 PRO A N 1
ATOM 1485 C CA . PRO A 1 182 ? 16.354 -8.360 -2.337 1.00 87.94 182 PRO A CA 1
ATOM 1486 C C . PRO A 1 182 ? 16.533 -8.339 -3.860 1.00 87.94 182 PRO A C 1
ATOM 1488 O O . PRO A 1 182 ? 17.581 -8.742 -4.359 1.00 87.94 182 PRO A O 1
ATOM 1491 N N . VAL A 1 183 ? 15.537 -7.835 -4.599 1.00 87.31 183 VAL A N 1
ATOM 1492 C CA . VAL A 1 183 ? 15.596 -7.690 -6.065 1.00 87.31 183 VAL A CA 1
ATOM 1493 C C . VAL A 1 183 ? 16.685 -6.690 -6.443 1.00 87.31 183 VAL A C 1
ATOM 1495 O O . VAL A 1 183 ? 17.527 -6.983 -7.288 1.00 87.31 183 VAL A O 1
ATOM 1498 N N . VAL A 1 184 ? 16.702 -5.534 -5.773 1.00 85.75 184 VAL A N 1
ATOM 1499 C CA . VAL A 1 184 ? 17.694 -4.478 -6.001 1.00 85.75 184 VAL A CA 1
ATOM 1500 C C . VAL A 1 184 ? 19.103 -4.950 -5.668 1.00 85.75 184 VAL A C 1
ATOM 1502 O O . VAL A 1 184 ? 19.994 -4.826 -6.503 1.00 85.75 184 VAL A O 1
ATOM 1505 N N . LEU A 1 185 ? 19.304 -5.538 -4.491 1.00 88.38 185 LEU A N 1
ATOM 1506 C CA . LEU A 1 185 ? 20.612 -6.012 -4.047 1.00 88.38 185 LEU A CA 1
ATOM 1507 C C . LEU A 1 185 ? 21.141 -7.142 -4.933 1.00 88.38 185 LEU A C 1
ATOM 1509 O O . LEU A 1 185 ? 22.312 -7.124 -5.296 1.00 88.38 185 LEU A O 1
ATOM 1513 N N . SER A 1 186 ? 20.289 -8.096 -5.323 1.00 84.25 186 SER A N 1
ATOM 1514 C CA . SER A 1 186 ? 20.692 -9.192 -6.209 1.00 84.25 186 SER A CA 1
ATOM 1515 C C . SER A 1 186 ? 21.092 -8.696 -7.597 1.00 84.25 186 SER A C 1
ATOM 1517 O O . SER A 1 186 ? 22.050 -9.213 -8.167 1.00 84.25 186 SER A O 1
ATOM 1519 N N . LEU A 1 187 ? 20.387 -7.696 -8.135 1.00 80.44 187 LEU A N 1
ATOM 1520 C CA . LEU A 1 187 ? 20.738 -7.108 -9.422 1.00 80.44 187 LEU A CA 1
ATOM 1521 C C . LEU A 1 187 ? 22.049 -6.319 -9.333 1.00 80.44 187 LEU A C 1
ATOM 1523 O O . LEU A 1 187 ? 22.917 -6.501 -10.181 1.00 80.44 187 LEU A O 1
ATOM 1527 N N . LEU A 1 188 ? 22.225 -5.500 -8.292 1.00 81.69 188 LEU A N 1
ATOM 1528 C CA . LEU A 1 188 ? 23.469 -4.756 -8.077 1.00 81.69 188 LEU A CA 1
ATOM 1529 C C . LEU A 1 188 ? 24.675 -5.687 -7.900 1.00 81.69 188 LEU A C 1
ATOM 1531 O O . LEU A 1 188 ? 25.712 -5.431 -8.495 1.00 81.69 188 LEU A O 1
ATOM 1535 N N . ALA A 1 189 ? 24.524 -6.788 -7.160 1.00 83.56 189 ALA A N 1
ATOM 1536 C CA . ALA A 1 189 ? 25.585 -7.776 -6.949 1.00 83.56 189 ALA A CA 1
ATOM 1537 C C . ALA A 1 189 ? 25.961 -8.581 -8.206 1.00 83.56 189 ALA A C 1
ATOM 1539 O O . ALA A 1 189 ? 26.961 -9.288 -8.200 1.00 83.56 189 ALA A O 1
ATOM 1540 N N . ARG A 1 190 ? 25.126 -8.548 -9.251 1.00 75.00 190 ARG A N 1
ATOM 1541 C CA . ARG A 1 190 ? 25.392 -9.230 -10.523 1.00 75.00 190 ARG A CA 1
ATOM 1542 C C . ARG A 1 190 ? 26.045 -8.309 -11.553 1.00 75.00 190 ARG A C 1
ATOM 1544 O O . ARG A 1 190 ? 26.734 -8.806 -12.434 1.00 75.00 190 ARG A O 1
ATOM 1551 N N . VAL A 1 191 ? 25.764 -7.010 -11.459 1.00 72.06 191 VAL A N 1
ATOM 1552 C CA . VAL A 1 191 ? 26.212 -5.974 -12.404 1.00 72.06 191 VAL A CA 1
ATOM 1553 C C . VAL A 1 191 ? 27.511 -5.304 -11.944 1.00 72.06 191 VAL A C 1
ATOM 1555 O O . VAL A 1 191 ? 28.269 -4.821 -12.784 1.00 72.06 191 VAL A O 1
ATOM 1558 N N . GLY A 1 192 ? 27.748 -5.237 -10.629 1.00 63.09 192 GLY A N 1
ATOM 1559 C CA . GLY A 1 192 ? 29.016 -4.810 -10.026 1.00 63.09 192 GLY A CA 1
ATOM 1560 C C . GLY A 1 192 ? 29.950 -5.983 -9.786 1.00 63.09 192 GLY A C 1
ATOM 1561 O O . GLY A 1 192 ? 31.172 -5.773 -9.944 1.00 63.09 192 GLY A O 1
#

Foldseek 3Di:
DDDPPVCCVVVVLVVLVVVLVVVLVVQLVVQLVVLLVVLVVLLCLLCVLVCVLCVPVPDPADADADDPCLVVVSSSVSSSLVSCLVSVLVSVLSVLVSCLVVADPVCSVVCVVLNVVLNVLLVVLLVCCSPPVSSVVSVVVQVPFDCCPVPVDGDDDRHHSNVSVVVSSVNSNVSSVVSCVVSVVVVVVVRD